Protein AF-A0A3C0APZ0-F1 (afdb_monomer_lite)

Radius of gyration: 26.73 Å; chains: 1; bounding box: 69×60×85 Å

pLDDT: mean 84.02, std 19.41, range [28.14, 98.75]

Sequence (244 aa):
MTLGPMLRDRAVILDGVKPGEQVATAGNFLIDSQMQLSGKPSLIDPTKYVPGNRKPAYRNEPLQFDSLPVEKLSGQPGQTLERLYSVYFTIQEQFAADQKISEQQATTLNKLATELAQDSQLEQTLRQELEQVAANAGHLHHLSLEEGRKKFKLISHAVVKLASQVRGDGAEQPYYQFFCPMVSQGEGDWLQKDDKLLNPYFGSKMLHCGKLVNTLDPLASNSTKADQKSESTKSKTLSRPQGE

Foldseek 3Di:
DDWDDDDPQDTHDPDDDDPPDDDDPPPLVVVQVVCVVVQHQHPVHNPSDDPPPDPPPLPQDDDDDDPDAAAADEDPLQVLQVVLVVLLQVLLVCLLQLHADAQVSLCSNLVSLCVNLPDPVDDPLLSVLSVQSNVLRNCSRVDHSQVSLVSSLSNFLSNVVNLLHYHYPPDQAKWWWKAASPPPSHSRIHIHRDPQQARSNQHPNCGRGIDTDDIRGNPDDDDDDDDDDDDDDDDDDDDDDDDD

Secondary structure (DSSP, 8-state):
-EEEEE-SS-EEEEES--TT-----S-HHHHHHHHHHTT---SS-GGG--TT-S-------------PPPEEE-HHHHHHHHHHHHHHHHHHHHHHTTPPPPHHHHHHHHHHHHHHHT-TTS-HHHHHHHHHHHHHHTTGGGS-HHHHHHHHHHHHHHHHHHHTTEEETT--S-EEEEE-TTSTTS--EEEESSSS---TTTGGGSTT-SEEEEEE-TT-S---S-------------------

Structure (mmCIF, N/CA/C/O backbone):
data_AF-A0A3C0APZ0-F1
#
_entry.id   AF-A0A3C0APZ0-F1
#
loop_
_atom_site.group_PDB
_atom_site.id
_atom_site.type_symbol
_atom_site.label_atom_id
_atom_site.label_alt_id
_atom_site.label_comp_id
_atom_site.label_asym_id
_atom_site.label_entity_id
_atom_site.label_seq_id
_atom_site.pdbx_PDB_ins_code
_atom_site.Cartn_x
_atom_site.Cartn_y
_atom_site.Cartn_z
_atom_site.occupancy
_atom_site.B_iso_or_equiv
_atom_site.auth_seq_id
_atom_site.auth_comp_id
_atom_site.auth_asym_id
_atom_site.auth_atom_id
_atom_site.pdbx_PDB_model_num
ATOM 1 N N . MET A 1 1 ? 17.820 -16.270 37.588 1.00 72.31 1 MET A N 1
ATOM 2 C CA . MET A 1 1 ? 17.414 -16.746 38.923 1.00 72.31 1 MET A CA 1
ATOM 3 C C . MET A 1 1 ? 18.630 -17.294 39.639 1.00 72.31 1 MET A C 1
ATOM 5 O O . MET A 1 1 ? 19.395 -18.032 39.028 1.00 72.31 1 MET A O 1
ATOM 9 N N . THR A 1 2 ? 18.788 -16.929 40.906 1.00 82.31 2 THR A N 1
ATOM 10 C CA . THR A 1 2 ? 19.891 -17.332 41.778 1.00 82.31 2 THR A CA 1
ATOM 11 C C . THR A 1 2 ? 19.326 -18.168 42.913 1.00 82.31 2 THR A C 1
ATOM 13 O O . THR A 1 2 ? 18.434 -17.732 43.643 1.00 82.31 2 THR A O 1
ATOM 16 N N . LEU A 1 3 ? 19.839 -19.386 43.046 1.00 84.56 3 LEU A N 1
ATOM 17 C CA . LEU A 1 3 ? 19.443 -20.325 44.085 1.00 84.56 3 LEU A CA 1
ATOM 18 C C . LEU A 1 3 ? 20.380 -20.215 45.286 1.00 84.56 3 LEU A C 1
ATOM 20 O O . LEU A 1 3 ? 21.591 -20.071 45.138 1.00 84.56 3 LEU A O 1
ATOM 24 N N . GLY A 1 4 ? 19.794 -20.286 46.473 1.00 83.88 4 GLY A N 1
ATOM 25 C CA . GLY A 1 4 ? 20.487 -20.467 47.737 1.00 83.88 4 GLY A CA 1
ATOM 26 C C . GLY A 1 4 ? 20.561 -21.950 48.122 1.00 83.88 4 GLY A C 1
ATOM 27 O O . GLY A 1 4 ? 20.449 -22.824 47.259 1.00 83.88 4 GLY A O 1
ATOM 28 N N . PRO A 1 5 ? 20.743 -22.265 49.415 1.00 87.50 5 PRO A N 1
ATOM 29 C CA . PRO A 1 5 ? 20.817 -23.647 49.871 1.00 87.50 5 PRO A CA 1
ATOM 30 C C . PRO A 1 5 ? 19.536 -24.420 49.528 1.00 87.50 5 PRO A C 1
ATOM 32 O O . PRO A 1 5 ? 18.417 -23.957 49.766 1.00 87.50 5 PRO A O 1
ATOM 35 N N . MET A 1 6 ? 19.714 -25.616 48.969 1.00 82.56 6 MET A N 1
ATOM 36 C CA . MET A 1 6 ? 18.627 -26.562 48.730 1.00 82.56 6 MET A CA 1
ATOM 37 C C . MET A 1 6 ? 18.378 -27.407 49.980 1.00 82.56 6 MET A C 1
ATOM 39 O O . MET A 1 6 ? 19.302 -27.960 50.576 1.00 82.56 6 MET A O 1
ATOM 43 N N . LEU A 1 7 ? 17.110 -27.512 50.363 1.00 86.06 7 LEU A N 1
ATOM 44 C CA . LEU A 1 7 ? 16.595 -28.463 51.344 1.00 86.06 7 LEU A CA 1
ATOM 45 C C . LEU A 1 7 ? 16.075 -29.703 50.596 1.00 86.06 7 LEU A C 1
ATOM 47 O O . LEU A 1 7 ? 16.035 -29.725 49.368 1.00 86.06 7 LEU A O 1
ATOM 51 N N . ARG A 1 8 ? 15.654 -30.747 51.322 1.00 80.56 8 ARG A N 1
ATOM 52 C CA . ARG A 1 8 ? 15.185 -32.005 50.705 1.00 80.56 8 ARG A CA 1
ATOM 53 C C . ARG A 1 8 ? 14.033 -31.816 49.711 1.00 80.56 8 ARG A C 1
ATOM 55 O O . ARG A 1 8 ? 14.016 -32.482 48.686 1.00 80.56 8 ARG A O 1
ATOM 62 N N . ASP A 1 9 ? 13.085 -30.942 50.024 1.00 84.81 9 ASP A N 1
ATOM 63 C CA . ASP A 1 9 ? 11.839 -30.742 49.276 1.00 84.81 9 ASP A CA 1
ATOM 64 C C . ASP A 1 9 ? 11.608 -29.278 48.866 1.00 84.81 9 ASP A C 1
ATOM 66 O O . ASP A 1 9 ? 10.576 -28.938 48.291 1.00 84.81 9 ASP A O 1
ATOM 70 N N . ARG A 1 10 ? 12.553 -28.388 49.182 1.00 84.88 10 ARG A N 1
ATOM 71 C CA . ARG A 1 10 ? 12.416 -26.941 48.991 1.00 84.88 10 ARG A CA 1
ATOM 72 C C . ARG A 1 10 ? 13.728 -26.335 48.525 1.00 84.88 10 ARG A C 1
ATOM 74 O O . ARG A 1 10 ? 14.796 -26.724 48.987 1.00 84.88 10 ARG A O 1
ATOM 81 N N . ALA A 1 11 ? 13.644 -25.330 47.667 1.00 83.62 11 ALA A N 1
ATOM 82 C CA . ALA A 1 11 ? 14.790 -24.543 47.240 1.00 83.62 11 ALA A CA 1
ATOM 83 C C . ALA A 1 11 ? 14.642 -23.107 47.750 1.00 83.62 11 ALA A C 1
ATOM 85 O O . ALA A 1 11 ? 13.585 -22.496 47.588 1.00 83.62 11 ALA A O 1
ATOM 86 N N . VAL A 1 12 ? 15.692 -22.566 48.369 1.00 87.00 12 VAL A N 1
ATOM 87 C CA . VAL A 1 12 ? 15.739 -21.138 48.700 1.00 87.00 12 VAL A CA 1
ATOM 88 C C . VAL A 1 12 ? 16.081 -20.371 47.427 1.00 87.00 12 VAL A C 1
ATOM 90 O O . VAL A 1 12 ? 17.064 -20.690 46.762 1.00 87.00 12 VAL A O 1
ATOM 93 N N . ILE A 1 13 ? 15.282 -19.363 47.082 1.00 85.44 13 ILE A N 1
ATOM 94 C CA . ILE A 1 13 ? 15.519 -18.503 45.919 1.00 85.44 13 ILE A CA 1
ATOM 95 C C . ILE A 1 13 ? 16.017 -17.157 46.432 1.00 85.44 13 ILE A C 1
ATOM 97 O O . ILE A 1 13 ? 15.327 -16.499 47.204 1.00 85.44 13 ILE A O 1
ATOM 101 N N . LEU A 1 14 ? 17.235 -16.783 46.045 1.00 84.00 14 LEU A N 1
ATOM 102 C CA . LEU A 1 14 ? 17.871 -15.535 46.469 1.00 84.00 14 LEU A CA 1
ATOM 103 C C . LEU A 1 14 ? 17.538 -14.380 45.522 1.00 84.00 14 LEU A C 1
ATOM 105 O O . LEU A 1 14 ? 17.457 -13.242 45.966 1.00 84.00 14 LEU A O 1
ATOM 109 N N . ASP A 1 15 ? 17.349 -14.670 44.231 1.00 81.75 15 ASP A N 1
ATOM 110 C CA . ASP A 1 15 ? 17.029 -13.661 43.219 1.00 81.75 15 ASP A CA 1
ATOM 111 C C . ASP A 1 15 ? 16.372 -14.277 41.968 1.00 81.75 15 ASP A C 1
ATOM 113 O O . ASP A 1 15 ? 16.574 -15.452 41.652 1.00 81.75 15 ASP A O 1
ATOM 117 N N . GLY A 1 16 ? 15.626 -13.473 41.211 1.00 78.81 16 GLY A N 1
ATOM 118 C CA . GLY A 1 16 ? 15.102 -13.817 39.885 1.00 78.81 16 GLY A CA 1
ATOM 119 C C . GLY A 1 16 ? 13.696 -14.417 39.822 1.00 78.81 16 GLY A C 1
ATOM 120 O O . GLY A 1 16 ? 13.342 -14.921 38.761 1.00 78.81 16 GLY A O 1
ATOM 121 N N . VAL A 1 17 ? 12.918 -14.342 40.905 1.00 84.56 17 VAL A N 1
ATOM 122 C CA . VAL A 1 17 ? 11.448 -14.502 40.916 1.00 84.56 17 VAL A CA 1
ATOM 123 C C . VAL A 1 17 ? 10.846 -13.486 41.888 1.00 84.56 17 VAL A C 1
ATOM 125 O O . VAL A 1 17 ? 11.490 -13.124 42.877 1.00 84.56 17 VAL A O 1
ATOM 128 N N . LYS A 1 18 ? 9.625 -13.011 41.631 1.00 86.75 18 LYS A N 1
ATOM 129 C CA . LYS A 1 18 ? 8.927 -12.065 42.521 1.00 86.75 18 LYS A CA 1
ATOM 130 C C . LYS A 1 18 ? 7.890 -12.774 43.403 1.00 86.75 18 LYS A C 1
ATOM 132 O O . LYS A 1 18 ? 7.295 -13.762 42.974 1.00 86.75 18 LYS A O 1
ATOM 137 N N . PRO A 1 19 ? 7.603 -12.269 44.619 1.00 83.56 19 PRO A N 1
ATOM 138 C CA . PRO A 1 19 ? 6.484 -12.770 45.414 1.00 83.56 19 PRO A CA 1
ATOM 139 C C . PRO A 1 19 ? 5.166 -12.694 44.626 1.00 83.56 19 PRO A C 1
ATOM 141 O O . PRO A 1 19 ? 4.825 -11.638 44.096 1.00 83.56 19 PRO A O 1
ATOM 144 N N . GLY A 1 20 ? 4.441 -13.813 44.543 1.00 85.06 20 GLY A N 1
ATOM 145 C CA . GLY A 1 20 ? 3.200 -13.945 43.765 1.00 85.06 20 GLY A CA 1
ATOM 146 C C . GLY A 1 20 ? 3.376 -14.517 42.352 1.00 85.06 20 GLY A C 1
ATOM 147 O O . GLY A 1 20 ? 2.384 -14.828 41.698 1.00 85.06 20 GLY A O 1
ATOM 148 N N . GLU A 1 21 ? 4.612 -14.702 41.888 1.00 85.31 21 GLU A N 1
ATOM 149 C CA . GLU A 1 21 ? 4.907 -15.355 40.613 1.00 85.31 21 GLU A CA 1
ATOM 150 C C . GLU A 1 21 ? 4.682 -16.874 40.710 1.00 85.31 21 GLU A C 1
ATOM 152 O O . GLU A 1 21 ? 5.119 -17.525 41.662 1.00 85.31 21 GLU A O 1
ATOM 157 N N . GLN A 1 22 ? 3.965 -17.447 39.739 1.00 85.31 22 GLN A N 1
ATOM 158 C CA . GLN A 1 22 ? 3.685 -18.882 39.702 1.00 85.31 22 GLN A CA 1
ATOM 159 C C . GLN A 1 22 ? 4.827 -19.637 39.023 1.00 85.31 22 GLN A C 1
ATOM 161 O O . GLN A 1 22 ? 5.270 -19.270 37.937 1.00 85.31 22 GLN A O 1
ATOM 166 N N . VAL A 1 23 ? 5.261 -20.735 39.640 1.00 83.88 23 VAL A N 1
ATOM 167 C CA . VAL A 1 23 ? 6.307 -21.611 39.105 1.00 83.88 23 VAL A CA 1
ATOM 168 C C . VAL A 1 23 ? 5.751 -23.007 38.859 1.00 83.88 23 VAL A C 1
ATOM 170 O O . VAL A 1 23 ? 4.979 -23.534 39.661 1.00 83.88 23 VAL A O 1
ATOM 173 N N . ALA A 1 24 ? 6.152 -23.624 37.748 1.00 83.25 24 ALA A N 1
ATOM 174 C CA . ALA A 1 24 ? 5.819 -25.015 37.480 1.00 83.25 24 ALA A CA 1
ATOM 175 C C . ALA A 1 24 ? 6.608 -25.928 38.433 1.00 83.25 24 ALA A C 1
ATOM 177 O O . ALA A 1 24 ? 7.841 -25.916 38.439 1.00 83.25 24 ALA A O 1
ATOM 178 N N . THR A 1 25 ? 5.888 -26.709 39.238 1.00 82.75 25 THR A N 1
ATOM 179 C CA . THR A 1 25 ? 6.453 -27.664 40.207 1.00 82.75 25 THR A CA 1
ATOM 180 C C . THR A 1 25 ? 6.414 -29.112 39.713 1.00 82.75 25 THR A C 1
ATOM 182 O O . THR A 1 25 ? 7.053 -29.980 40.305 1.00 82.75 25 THR A O 1
ATOM 185 N N . ALA A 1 26 ? 5.691 -29.381 38.622 1.00 84.00 26 ALA A N 1
ATOM 186 C CA . ALA A 1 26 ? 5.604 -30.681 37.971 1.00 84.00 26 ALA A CA 1
ATOM 187 C C . ALA A 1 26 ? 5.514 -30.515 36.446 1.00 84.00 26 ALA A C 1
ATOM 189 O O . ALA A 1 26 ? 4.972 -29.533 35.942 1.00 84.00 26 ALA A O 1
ATOM 190 N N . GLY A 1 27 ? 6.028 -31.499 35.701 1.00 85.25 27 GLY A N 1
ATOM 191 C CA . GLY A 1 27 ? 5.966 -31.504 34.234 1.00 85.25 27 GLY A CA 1
ATOM 192 C C . GLY A 1 27 ? 6.996 -30.608 33.535 1.00 85.25 27 GLY A C 1
ATOM 193 O O . GLY A 1 27 ? 6.925 -30.449 32.318 1.00 85.25 27 GLY A O 1
ATOM 194 N N . ASN A 1 28 ? 7.979 -30.067 34.264 1.00 84.81 28 ASN A N 1
ATOM 195 C CA . ASN A 1 28 ? 8.972 -29.123 33.740 1.00 84.81 28 ASN A CA 1
ATOM 196 C C . ASN A 1 28 ? 9.699 -29.654 32.495 1.00 84.81 28 ASN A C 1
ATOM 198 O O . ASN A 1 28 ? 9.935 -28.889 31.573 1.00 84.81 28 ASN A O 1
ATOM 202 N N . PHE A 1 29 ? 9.974 -30.959 32.415 1.00 83.75 29 PHE A N 1
ATOM 203 C CA . PHE A 1 29 ? 10.614 -31.575 31.247 1.00 83.75 29 PHE A CA 1
ATOM 204 C C . PHE A 1 29 ? 9.746 -31.542 29.976 1.00 83.75 29 PHE A C 1
ATOM 206 O O . PHE A 1 29 ? 10.257 -31.298 28.885 1.00 83.75 29 PHE A O 1
ATOM 213 N N . LEU A 1 30 ? 8.432 -31.769 30.096 1.00 87.00 30 LEU A N 1
ATOM 214 C CA . LEU A 1 30 ? 7.510 -31.716 28.953 1.00 87.00 30 LEU A CA 1
ATOM 215 C C . LEU A 1 30 ? 7.326 -30.278 28.469 1.00 87.00 30 LEU A C 1
ATOM 217 O O . LEU A 1 30 ? 7.349 -30.029 27.265 1.00 87.00 30 LEU A O 1
ATOM 221 N N . ILE A 1 31 ? 7.196 -29.343 29.413 1.00 81.69 31 ILE A N 1
ATOM 222 C CA . ILE A 1 31 ? 7.136 -27.907 29.125 1.00 81.69 31 ILE A CA 1
ATOM 223 C C . ILE A 1 31 ? 8.417 -27.485 28.394 1.00 81.69 31 ILE A C 1
ATOM 225 O O . ILE A 1 31 ? 8.347 -26.841 27.349 1.00 81.69 31 ILE A O 1
ATOM 229 N N . ASP A 1 32 ? 9.578 -27.925 28.882 1.00 80.81 32 ASP A N 1
ATOM 230 C CA . ASP A 1 32 ? 10.878 -27.611 28.292 1.00 80.81 32 ASP A CA 1
ATOM 231 C C . ASP A 1 32 ? 11.057 -28.207 26.890 1.00 80.81 32 ASP A C 1
ATOM 233 O O . ASP A 1 32 ? 11.475 -27.518 25.959 1.00 80.81 32 ASP A O 1
ATOM 237 N N . SER A 1 33 ? 10.634 -29.460 26.704 1.00 86.56 33 SER A N 1
ATOM 238 C CA . SER A 1 33 ? 10.664 -30.144 25.407 1.00 86.56 33 SER A CA 1
ATOM 239 C C . SER A 1 33 ? 9.787 -29.428 24.375 1.00 86.56 33 SER A C 1
ATOM 241 O O . SER A 1 33 ? 10.198 -29.232 23.230 1.00 86.56 33 SER A O 1
ATOM 243 N N . GLN A 1 34 ? 8.590 -28.976 24.769 1.00 83.94 34 GLN A N 1
ATOM 244 C CA . GLN A 1 34 ? 7.722 -28.184 23.893 1.00 83.94 34 GLN A CA 1
ATOM 245 C C . GLN A 1 34 ? 8.320 -26.812 23.570 1.00 83.94 34 GLN A C 1
ATOM 247 O O . GLN A 1 34 ? 8.211 -26.356 22.427 1.00 83.94 34 GLN A O 1
ATOM 252 N N . MET A 1 35 ? 8.976 -26.158 24.534 1.00 82.31 35 MET A N 1
ATOM 253 C CA . MET A 1 35 ? 9.692 -24.901 24.293 1.00 82.31 35 MET A CA 1
ATOM 254 C C . MET A 1 35 ? 10.847 -25.093 23.309 1.00 82.31 35 MET A C 1
ATOM 256 O O . MET A 1 35 ? 10.976 -24.302 22.372 1.00 82.31 35 MET A O 1
ATOM 260 N N . GLN A 1 36 ? 11.609 -26.180 23.440 1.00 81.31 36 GLN A N 1
ATOM 261 C CA . GLN A 1 36 ? 12.706 -26.516 22.536 1.00 81.31 36 GLN A CA 1
ATOM 262 C C . GLN A 1 36 ? 12.217 -26.776 21.104 1.00 81.31 36 GLN A C 1
ATOM 264 O O . GLN A 1 36 ? 12.789 -26.225 20.160 1.00 81.31 36 GLN A O 1
ATOM 269 N N . LEU A 1 37 ? 11.137 -27.553 20.940 1.00 78.50 37 LEU A N 1
ATOM 270 C CA . LEU A 1 37 ? 10.496 -27.799 19.639 1.00 78.50 37 LEU A CA 1
ATOM 271 C C . LEU A 1 37 ? 9.934 -26.515 19.016 1.00 78.50 37 LEU A C 1
ATOM 273 O O . LEU A 1 37 ? 9.993 -26.334 17.803 1.00 78.50 37 LEU A O 1
ATOM 277 N N . SER A 1 38 ? 9.437 -25.598 19.847 1.00 76.25 38 SER A N 1
ATOM 278 C CA . SER A 1 38 ? 8.893 -24.305 19.415 1.00 76.25 38 SER A CA 1
ATOM 279 C C . SER A 1 38 ? 9.972 -23.238 19.176 1.00 76.25 38 SER A C 1
ATOM 281 O O . SER A 1 38 ? 9.639 -22.084 18.903 1.00 76.25 38 SER A O 1
ATOM 283 N N . GLY A 1 39 ? 11.260 -23.579 19.321 1.00 72.00 39 GLY A N 1
ATOM 284 C CA . GLY A 1 39 ? 12.381 -22.647 19.159 1.00 72.00 39 GLY A CA 1
ATOM 285 C C . GLY A 1 39 ? 12.428 -21.521 20.200 1.00 72.00 39 GLY A C 1
ATOM 286 O O . GLY A 1 39 ? 13.095 -20.509 19.979 1.00 72.00 39 GLY A O 1
ATOM 287 N N . LYS A 1 40 ? 11.711 -21.680 21.316 1.00 74.75 40 LYS A N 1
ATOM 288 C CA . LYS A 1 40 ? 11.688 -20.758 22.456 1.00 74.75 40 LYS A CA 1
ATOM 289 C C . LYS A 1 40 ? 12.851 -21.075 23.414 1.00 74.75 40 LYS A C 1
ATOM 291 O O . LYS A 1 40 ? 13.401 -22.177 23.352 1.00 74.75 40 LYS A O 1
ATOM 296 N N . PRO A 1 41 ? 13.270 -20.124 24.271 1.00 74.44 41 PRO A N 1
ATOM 297 C CA . PRO A 1 41 ? 14.286 -20.403 25.283 1.00 74.44 41 PRO A CA 1
ATOM 298 C C . PRO A 1 41 ? 13.822 -21.539 26.205 1.00 74.44 41 PRO A C 1
ATOM 300 O O . PRO A 1 41 ? 12.661 -21.585 26.609 1.00 74.44 41 PRO A O 1
ATOM 303 N N . SER A 1 42 ? 14.741 -22.459 26.489 1.00 78.94 42 SER A N 1
ATOM 304 C CA . SER A 1 42 ? 14.525 -23.681 27.278 1.00 78.94 42 SER A CA 1
ATOM 305 C C . SER A 1 42 ? 15.581 -23.765 28.384 1.00 78.94 42 SER A C 1
ATOM 307 O O . SER A 1 42 ? 16.581 -23.053 28.341 1.00 78.94 42 SER A O 1
ATOM 309 N N . LEU A 1 43 ? 15.386 -24.630 29.373 1.00 73.56 43 LEU A N 1
ATOM 310 C CA . LEU A 1 43 ? 16.351 -24.933 30.429 1.00 73.56 43 LEU A CA 1
ATOM 311 C C . LEU A 1 43 ? 17.636 -25.555 29.859 1.00 73.56 43 LEU A C 1
ATOM 313 O O . LEU A 1 43 ? 18.713 -25.317 30.400 1.00 73.56 43 LEU A O 1
ATOM 317 N N . ILE A 1 44 ? 17.532 -26.314 28.760 1.00 72.81 44 ILE A N 1
ATOM 318 C CA . ILE A 1 44 ? 18.672 -26.918 28.047 1.00 72.81 44 ILE A CA 1
ATOM 319 C C . ILE A 1 44 ? 19.438 -25.878 27.219 1.00 72.81 44 ILE A C 1
ATOM 321 O O . ILE A 1 44 ? 20.666 -25.910 27.155 1.00 72.81 44 ILE A O 1
ATOM 325 N N . ASP A 1 45 ? 18.718 -24.955 26.581 1.00 68.06 45 ASP A N 1
ATOM 326 C CA . ASP A 1 45 ? 19.292 -23.900 25.743 1.00 68.06 45 ASP A CA 1
ATOM 327 C C . ASP A 1 45 ? 18.656 -22.539 26.087 1.00 68.06 45 ASP A C 1
ATOM 329 O O . ASP A 1 45 ? 17.716 -22.086 25.413 1.00 68.06 45 ASP A O 1
ATOM 333 N N . PRO A 1 46 ? 19.130 -21.893 27.170 1.00 64.94 46 PRO A N 1
ATOM 334 C CA . PRO A 1 46 ? 18.594 -20.616 27.630 1.00 64.94 46 PRO A CA 1
ATOM 335 C C . PRO A 1 46 ? 19.073 -19.436 26.773 1.00 64.94 46 PRO A C 1
ATOM 337 O O . PRO A 1 46 ? 18.504 -18.350 26.852 1.00 64.94 46 PRO A O 1
ATOM 340 N N . THR A 1 47 ? 20.098 -19.629 25.933 1.00 63.22 47 THR A N 1
ATOM 341 C CA . THR A 1 47 ? 20.719 -18.574 25.114 1.00 63.22 47 THR A CA 1
ATOM 342 C C . THR A 1 47 ? 20.119 -18.461 23.712 1.00 63.22 47 THR A C 1
ATOM 344 O O . THR A 1 47 ? 20.384 -17.485 23.006 1.00 63.22 47 THR A O 1
ATOM 347 N N . LYS A 1 48 ? 19.235 -19.387 23.313 1.00 60.56 48 LYS A N 1
ATOM 348 C CA . LYS A 1 48 ? 18.452 -19.297 22.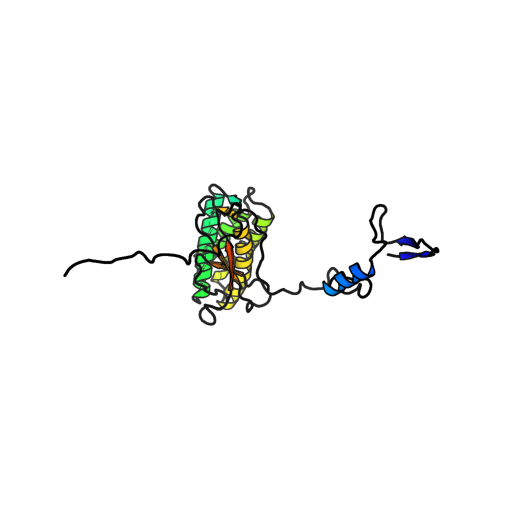064 1.00 60.56 48 LYS A CA 1
ATOM 349 C C . LYS A 1 48 ? 17.641 -18.009 21.916 1.00 60.56 48 LYS A C 1
ATOM 351 O O . LYS A 1 48 ? 17.338 -17.613 20.786 1.00 60.56 48 LYS A O 1
ATOM 356 N N . TYR A 1 49 ? 17.329 -17.347 23.027 1.00 53.41 49 TYR A N 1
ATOM 357 C CA . TYR A 1 49 ? 16.708 -16.031 23.059 1.00 53.41 49 TYR A CA 1
ATOM 358 C C . TYR A 1 49 ? 17.688 -14.989 23.605 1.00 53.41 49 TYR A C 1
ATOM 360 O O . TYR A 1 49 ? 17.912 -14.895 24.807 1.00 53.41 49 TYR A O 1
ATOM 368 N N . VAL A 1 50 ? 18.249 -14.179 22.706 1.00 52.34 50 VAL A N 1
ATOM 369 C CA . VAL A 1 50 ? 18.934 -12.930 23.060 1.00 52.34 50 VAL A CA 1
ATOM 370 C C . VAL A 1 50 ? 17.950 -11.794 22.774 1.00 52.34 50 VAL A C 1
ATOM 372 O O . VAL A 1 50 ? 17.774 -11.448 21.598 1.00 52.34 50 VAL A O 1
ATOM 375 N N . PRO A 1 51 ? 17.271 -11.224 23.787 1.00 42.09 51 PRO A N 1
ATOM 376 C CA . PRO A 1 51 ? 16.459 -10.039 23.568 1.00 42.09 51 PRO A CA 1
ATOM 377 C C . PRO A 1 51 ? 17.391 -8.909 23.115 1.00 42.09 51 PRO A C 1
ATOM 379 O O . PRO A 1 51 ? 18.316 -8.532 23.827 1.00 42.09 51 PRO A O 1
ATOM 382 N N . GLY A 1 52 ? 17.177 -8.417 21.894 1.00 47.34 52 GLY A N 1
ATOM 383 C CA . GLY A 1 52 ? 17.845 -7.222 21.374 1.00 47.34 52 GLY A CA 1
ATOM 384 C C . GLY A 1 52 ? 18.959 -7.419 20.341 1.00 47.34 52 GLY A C 1
ATOM 385 O O . GLY A 1 52 ? 19.413 -6.413 19.813 1.00 47.34 52 GLY A O 1
ATOM 386 N N . ASN A 1 53 ? 19.381 -8.647 19.990 1.00 41.75 53 ASN A N 1
ATOM 387 C CA . ASN A 1 53 ? 20.507 -8.831 19.045 1.00 41.75 53 ASN A CA 1
ATOM 388 C C . ASN A 1 53 ? 20.278 -9.786 17.862 1.00 41.75 53 ASN A C 1
ATOM 390 O O . ASN A 1 53 ? 21.212 -10.120 17.135 1.00 41.75 53 ASN A O 1
ATOM 394 N N . ARG A 1 54 ? 19.030 -10.175 17.592 1.00 42.91 54 ARG A N 1
ATOM 395 C CA . ARG A 1 54 ? 18.647 -10.625 16.250 1.00 42.91 54 ARG A CA 1
ATOM 396 C C . ARG A 1 54 ? 17.897 -9.476 15.594 1.00 42.91 54 ARG A C 1
ATOM 398 O O . ARG A 1 54 ? 16.805 -9.140 16.043 1.00 42.91 54 ARG A O 1
ATOM 405 N N . LYS A 1 55 ? 18.448 -8.906 14.508 1.00 44.75 55 LYS A N 1
ATOM 406 C CA . LYS A 1 55 ? 17.584 -8.307 13.475 1.00 44.75 55 LYS A CA 1
ATOM 407 C C . LYS A 1 55 ? 16.466 -9.331 13.253 1.00 44.75 55 LYS A C 1
ATOM 409 O O . LYS A 1 55 ? 16.825 -10.508 13.117 1.00 44.75 55 LYS A O 1
ATOM 414 N N . PRO A 1 56 ? 15.173 -8.961 13.313 1.00 47.03 56 PRO A N 1
ATOM 415 C CA . PRO A 1 56 ? 14.113 -9.931 13.088 1.00 47.03 56 PRO A CA 1
ATOM 416 C C . PRO A 1 56 ? 14.478 -10.668 11.805 1.00 47.03 56 PRO A C 1
ATOM 418 O O . PRO A 1 56 ? 14.776 -10.030 10.793 1.00 47.03 56 PRO A O 1
ATOM 421 N N . ALA A 1 57 ? 14.612 -11.995 11.876 1.00 49.88 57 ALA A N 1
ATOM 422 C CA . ALA A 1 57 ? 14.753 -12.773 10.662 1.00 49.88 57 ALA A CA 1
ATOM 423 C C . ALA A 1 57 ? 13.515 -12.406 9.851 1.00 49.88 57 ALA A C 1
ATOM 425 O O . ALA A 1 57 ? 12.410 -12.695 10.309 1.00 49.88 57 ALA A O 1
ATOM 426 N N . TYR A 1 58 ? 13.692 -11.662 8.755 1.00 54.19 58 TYR A N 1
ATOM 427 C CA . TYR A 1 58 ? 12.592 -11.272 7.888 1.00 54.19 58 TYR A CA 1
ATOM 428 C C . TYR A 1 58 ? 11.966 -12.576 7.408 1.00 54.19 58 TYR A C 1
ATOM 430 O O . TYR A 1 58 ? 12.497 -13.236 6.514 1.00 54.19 58 TYR A O 1
ATOM 438 N N . ARG A 1 59 ? 10.894 -13.008 8.075 1.00 66.06 59 ARG A N 1
ATOM 439 C CA . ARG A 1 59 ? 10.097 -14.127 7.605 1.00 66.06 59 ARG A CA 1
ATOM 440 C C . ARG A 1 59 ? 9.433 -13.608 6.350 1.00 66.06 59 ARG A C 1
ATOM 442 O O . ARG A 1 59 ? 8.666 -12.653 6.409 1.00 66.06 59 ARG A O 1
ATOM 449 N N . ASN A 1 60 ? 9.816 -14.172 5.209 1.00 84.56 60 ASN A N 1
ATOM 450 C CA . ASN A 1 60 ? 9.218 -13.826 3.930 1.00 84.56 60 ASN A CA 1
ATOM 451 C C . ASN A 1 60 ? 7.874 -14.547 3.799 1.00 84.56 60 ASN A C 1
ATOM 453 O O . ASN A 1 60 ? 7.688 -15.435 2.968 1.00 84.56 60 ASN A O 1
ATOM 457 N N . GLU A 1 61 ? 6.981 -14.213 4.719 1.00 89.31 61 GLU A N 1
ATOM 458 C CA . GLU A 1 61 ? 5.646 -14.760 4.857 1.00 89.31 61 GLU A CA 1
ATOM 459 C C . GLU A 1 61 ? 4.641 -13.632 4.608 1.00 89.31 61 GLU A C 1
ATOM 461 O O . GLU A 1 61 ? 4.936 -12.478 4.931 1.00 89.31 61 GLU A O 1
ATOM 466 N N . PRO A 1 62 ? 3.477 -13.951 4.022 1.00 91.94 62 PRO A N 1
ATOM 467 C CA . PRO A 1 62 ? 2.439 -12.961 3.785 1.00 91.94 62 PRO A CA 1
ATOM 468 C C . PRO A 1 62 ? 1.890 -12.410 5.098 1.00 91.94 62 PRO A C 1
ATOM 470 O O . PRO A 1 62 ? 1.766 -13.154 6.079 1.00 91.94 62 PRO A O 1
ATOM 473 N N . LEU A 1 63 ? 1.473 -11.145 5.085 1.00 91.69 63 LEU A N 1
ATOM 474 C CA . LEU A 1 63 ? 0.705 -10.566 6.184 1.00 91.69 63 LEU A CA 1
ATOM 475 C C . LEU A 1 63 ? -0.560 -11.393 6.445 1.00 91.69 63 LEU A C 1
ATOM 477 O O . LEU A 1 63 ? -1.328 -11.696 5.531 1.00 91.69 63 LEU A O 1
ATOM 481 N N . GLN A 1 64 ? -0.756 -11.756 7.710 1.00 89.06 64 GLN A N 1
ATOM 482 C CA . GLN A 1 64 ? -1.949 -12.432 8.206 1.00 89.06 64 GLN A CA 1
ATOM 483 C C . GLN A 1 64 ? -2.701 -11.460 9.106 1.00 89.06 64 GLN A C 1
ATOM 485 O O . GLN A 1 64 ? -2.090 -10.791 9.940 1.00 89.06 64 GLN A O 1
ATOM 490 N N . PHE A 1 65 ? -4.016 -11.408 8.941 1.00 85.94 65 PHE A N 1
ATOM 491 C CA . PHE A 1 65 ? -4.901 -10.604 9.769 1.00 85.94 65 PHE A CA 1
ATOM 492 C C . PHE A 1 65 ? -5.914 -11.526 10.425 1.00 85.94 65 PHE A C 1
ATOM 494 O O . PHE A 1 65 ? -6.454 -12.425 9.772 1.00 85.94 65 PHE A O 1
ATOM 501 N N . ASP A 1 66 ? -6.167 -11.299 11.709 1.00 77.44 66 ASP A N 1
ATOM 502 C CA . ASP A 1 66 ? -7.291 -11.932 12.379 1.00 77.44 66 ASP A CA 1
ATOM 503 C C . ASP A 1 66 ? -8.592 -11.441 11.732 1.00 77.44 66 ASP A C 1
ATOM 505 O O . ASP A 1 66 ? -8.663 -10.319 11.229 1.00 77.44 66 ASP A O 1
ATOM 509 N N . SER A 1 67 ? -9.623 -12.286 11.711 1.00 66.94 67 SER A N 1
ATOM 510 C CA . SER A 1 67 ? -10.927 -11.979 11.108 1.00 66.94 67 SER A CA 1
ATOM 511 C C . SER A 1 67 ? -11.728 -10.986 11.960 1.00 66.94 67 SER A C 1
ATOM 513 O O . SER A 1 67 ? -12.785 -11.322 12.493 1.00 66.94 67 SER A O 1
ATOM 515 N N . LEU A 1 68 ? -11.196 -9.779 12.137 1.00 71.12 68 LEU A N 1
ATOM 516 C CA . LEU A 1 68 ? -11.885 -8.663 12.766 1.00 71.12 68 LEU A CA 1
ATOM 517 C C . LEU A 1 68 ? -12.721 -7.911 11.719 1.00 71.12 68 LEU A C 1
ATOM 519 O O . LEU A 1 68 ? -12.318 -7.843 10.556 1.00 71.12 68 LEU A O 1
ATOM 523 N N . PRO A 1 69 ? -13.885 -7.358 12.104 1.00 78.19 69 PRO A N 1
ATOM 524 C CA . PRO A 1 69 ? -14.674 -6.526 11.207 1.00 78.19 69 PRO A CA 1
ATOM 525 C C . PRO A 1 69 ? -13.881 -5.291 10.780 1.00 78.19 69 PRO A C 1
ATOM 527 O O . PRO A 1 69 ? -13.271 -4.624 11.614 1.00 78.19 69 PRO A O 1
ATOM 530 N N . VAL A 1 70 ? -13.937 -4.975 9.489 1.00 87.44 70 VAL A N 1
ATOM 531 C CA . VAL A 1 70 ? -13.365 -3.744 8.937 1.00 87.44 70 VAL A CA 1
ATOM 532 C C . VAL A 1 70 ? -14.209 -2.553 9.400 1.00 87.44 70 VAL A C 1
ATOM 534 O O . VAL A 1 70 ? -15.419 -2.511 9.167 1.00 87.44 70 VAL A O 1
ATOM 537 N N . GLU A 1 71 ? -13.577 -1.578 10.048 1.00 90.75 71 GLU A N 1
ATOM 538 C CA . GLU A 1 71 ? -14.215 -0.342 10.491 1.00 90.75 71 GLU A CA 1
ATOM 539 C C . GLU A 1 71 ? -14.642 0.518 9.294 1.00 90.75 71 GLU A C 1
ATOM 541 O O . GLU A 1 71 ? -13.947 0.615 8.277 1.00 90.75 71 GLU A O 1
ATOM 546 N N . LYS A 1 72 ? -15.799 1.170 9.426 1.00 92.25 72 LYS A N 1
ATOM 547 C CA . LYS A 1 72 ? -16.322 2.107 8.433 1.00 92.25 72 LYS A CA 1
ATOM 548 C C . LYS A 1 72 ? -16.052 3.540 8.863 1.00 92.25 72 LYS A C 1
ATOM 550 O O . LYS A 1 72 ? -16.642 4.027 9.823 1.00 92.25 72 LYS A O 1
ATOM 555 N N . LEU A 1 73 ? -15.224 4.231 8.090 1.00 92.88 73 LEU A N 1
ATOM 556 C CA . LEU A 1 73 ? -14.972 5.653 8.252 1.00 92.88 73 LEU A CA 1
ATOM 557 C C . LEU A 1 73 ? -15.977 6.447 7.415 1.00 92.88 73 LEU A C 1
ATOM 559 O O . LEU A 1 73 ? -15.980 6.361 6.187 1.00 92.88 73 LEU A O 1
ATOM 563 N N . SER A 1 74 ? -16.847 7.202 8.081 1.00 92.38 74 SER A N 1
ATOM 564 C CA . SER A 1 74 ? -17.901 7.976 7.419 1.00 92.38 74 SER A CA 1
ATOM 565 C C . SER A 1 74 ? -17.468 9.390 7.034 1.00 92.38 74 SER A C 1
ATOM 567 O O . SER A 1 74 ? -16.594 9.980 7.669 1.00 92.38 74 SER A O 1
ATOM 569 N N . GLY A 1 75 ? -18.150 9.982 6.053 1.00 93.12 75 GLY A N 1
ATOM 570 C CA . GLY A 1 75 ? -17.994 11.401 5.718 1.00 93.12 75 GLY A CA 1
ATOM 571 C C . GLY A 1 75 ? -16.708 11.722 4.949 1.00 93.12 75 GLY A C 1
ATOM 572 O O . GLY A 1 75 ? -16.213 10.908 4.169 1.00 93.12 75 GLY A O 1
ATOM 573 N N . GLN A 1 76 ? -16.178 12.937 5.131 1.00 93.31 76 GLN A N 1
ATOM 574 C CA . GLN A 1 76 ? -15.024 13.420 4.361 1.00 93.31 76 GLN A CA 1
ATOM 575 C C . GLN A 1 76 ? -13.768 12.539 4.524 1.00 93.31 76 GLN A C 1
ATOM 577 O O . GLN A 1 76 ? -13.170 12.209 3.499 1.00 93.31 76 GLN A O 1
ATOM 582 N N . PRO A 1 77 ? -13.384 12.088 5.738 1.00 94.94 77 PRO A N 1
ATOM 583 C CA . PRO A 1 77 ? -12.217 11.219 5.906 1.00 94.94 77 PRO A CA 1
ATOM 584 C C . PRO A 1 77 ? -12.378 9.875 5.184 1.00 94.94 77 PRO A C 1
ATOM 586 O O . PRO A 1 77 ? -11.443 9.405 4.538 1.00 94.94 77 PRO A O 1
ATOM 589 N N . GLY A 1 78 ? -13.586 9.298 5.196 1.00 95.44 78 GLY A N 1
ATOM 590 C CA . GLY A 1 78 ? -13.911 8.078 4.451 1.00 95.44 78 GLY A CA 1
ATOM 591 C C . GLY A 1 78 ? -13.742 8.233 2.940 1.00 95.44 78 GLY A C 1
ATOM 592 O O . GLY A 1 78 ? -13.128 7.391 2.283 1.00 95.44 78 GLY A O 1
ATOM 593 N N . GLN A 1 79 ? -14.217 9.349 2.383 1.00 95.81 79 GLN A N 1
ATOM 594 C CA . GLN A 1 79 ? -14.055 9.667 0.959 1.00 95.81 79 GLN A CA 1
ATOM 595 C C . GLN A 1 79 ? -12.584 9.900 0.586 1.00 95.81 79 GLN A C 1
ATOM 597 O O . GLN A 1 79 ? -12.119 9.420 -0.452 1.00 95.81 79 GLN A O 1
ATOM 602 N N . THR A 1 80 ? -11.833 10.610 1.434 1.00 97.25 80 THR A N 1
ATOM 603 C CA . THR A 1 80 ? -10.389 10.825 1.262 1.00 97.25 80 THR A CA 1
ATOM 604 C C . THR A 1 80 ? -9.630 9.491 1.302 1.00 97.25 80 THR A C 1
ATOM 606 O O . THR A 1 80 ? -8.740 9.273 0.474 1.00 97.25 80 THR A O 1
ATOM 609 N N . LEU A 1 81 ? -10.017 8.566 2.187 1.00 97.50 81 LEU A N 1
ATOM 610 C CA . LEU A 1 81 ? -9.431 7.229 2.304 1.00 97.50 81 LEU A CA 1
ATOM 611 C C . LEU A 1 81 ? -9.680 6.364 1.058 1.00 97.50 81 LEU A C 1
ATOM 613 O O . LEU A 1 81 ? -8.738 5.798 0.503 1.00 97.50 81 LEU A O 1
ATOM 617 N N . GLU A 1 82 ? -10.911 6.304 0.546 1.00 97.00 82 GLU A N 1
ATOM 618 C CA . GLU A 1 82 ? -11.184 5.550 -0.689 1.00 97.00 82 GLU A CA 1
ATOM 619 C C . GLU A 1 82 ? -10.483 6.170 -1.906 1.00 97.00 82 GLU A C 1
ATOM 621 O O . GLU A 1 82 ? -9.972 5.458 -2.779 1.00 97.00 82 GLU A O 1
ATOM 626 N N . ARG A 1 83 ? -10.349 7.502 -1.942 1.00 97.94 83 ARG A N 1
ATOM 627 C CA . ARG A 1 83 ? -9.536 8.170 -2.962 1.00 97.94 83 ARG A CA 1
ATOM 628 C C . ARG A 1 83 ? -8.063 7.775 -2.853 1.00 97.94 83 ARG A C 1
ATOM 630 O O . ARG A 1 83 ? -7.449 7.518 -3.891 1.00 97.94 83 ARG A O 1
ATOM 637 N N . LEU A 1 84 ? -7.506 7.682 -1.645 1.00 98.50 84 LEU A N 1
ATOM 638 C CA . LEU A 1 84 ? -6.139 7.204 -1.414 1.00 98.50 84 LEU A CA 1
ATOM 639 C C . LEU A 1 84 ? -5.953 5.798 -1.998 1.00 98.50 84 LEU A C 1
ATOM 641 O O . LEU A 1 84 ? -5.009 5.586 -2.764 1.00 98.50 84 LEU A O 1
ATOM 645 N N . TYR A 1 85 ? -6.880 4.872 -1.731 1.00 98.44 85 TYR A N 1
ATOM 646 C CA . TYR A 1 85 ? -6.832 3.527 -2.312 1.00 98.44 85 TYR A CA 1
ATOM 647 C C . TYR A 1 85 ? -6.910 3.550 -3.842 1.00 98.44 85 TYR A C 1
ATOM 649 O O . TYR A 1 85 ? -6.135 2.864 -4.507 1.00 98.44 85 TYR A O 1
ATOM 657 N N . SER A 1 86 ? -7.769 4.387 -4.431 1.00 98.00 86 SER A N 1
ATOM 658 C CA . SER A 1 86 ? -7.867 4.507 -5.894 1.00 98.00 86 SER A CA 1
ATOM 659 C C . SER A 1 86 ? -6.539 4.925 -6.549 1.00 98.00 86 SER A C 1
ATOM 661 O O . SER A 1 86 ? -6.140 4.364 -7.577 1.00 98.00 86 SER A O 1
ATOM 663 N N . VAL A 1 87 ? -5.815 5.862 -5.922 1.00 98.56 87 VAL A N 1
ATOM 664 C CA . VAL A 1 87 ? -4.503 6.329 -6.389 1.00 98.56 87 VAL A CA 1
ATOM 665 C C . VAL A 1 87 ? -3.454 5.236 -6.195 1.00 98.56 87 VAL A C 1
ATOM 667 O O . VAL A 1 87 ? -2.668 4.987 -7.109 1.00 98.56 87 VAL A O 1
ATOM 670 N N . TYR A 1 88 ? -3.479 4.539 -5.055 1.00 98.75 88 TYR A N 1
ATOM 671 C CA . TYR A 1 88 ? -2.621 3.381 -4.802 1.00 98.75 88 TYR A CA 1
ATOM 672 C C . TYR A 1 88 ? -2.769 2.306 -5.889 1.00 98.75 88 TYR A C 1
ATOM 674 O O . TYR A 1 88 ? -1.759 1.868 -6.436 1.00 98.75 88 TYR A O 1
ATOM 682 N N . PHE A 1 89 ? -3.995 1.926 -6.264 1.00 98.62 89 PHE A N 1
ATOM 683 C CA . PHE A 1 89 ? -4.207 0.918 -7.310 1.00 98.62 89 PHE A CA 1
ATOM 684 C C . PHE A 1 89 ? -3.711 1.382 -8.675 1.00 98.62 89 PHE A C 1
ATOM 686 O O . PHE A 1 89 ? -3.108 0.606 -9.403 1.00 98.62 89 PHE A O 1
ATOM 693 N N . THR A 1 90 ? -3.881 2.663 -8.999 1.00 98.44 90 THR A N 1
ATOM 694 C CA . THR A 1 90 ? -3.340 3.206 -10.253 1.00 98.44 90 THR A CA 1
ATOM 695 C C . THR A 1 90 ? -1.810 3.081 -10.290 1.00 98.44 90 THR A C 1
ATOM 697 O O . THR A 1 90 ? -1.233 2.712 -11.310 1.00 98.44 90 THR A O 1
ATOM 700 N N . ILE A 1 91 ? -1.139 3.355 -9.166 1.00 98.44 91 ILE A N 1
ATOM 701 C CA . ILE A 1 91 ? 0.315 3.189 -9.023 1.00 98.44 91 ILE A CA 1
ATOM 702 C C . ILE A 1 91 ? 0.712 1.706 -9.106 1.00 98.44 91 ILE A C 1
ATOM 704 O O . ILE A 1 91 ? 1.698 1.371 -9.764 1.00 98.44 91 ILE A O 1
ATOM 708 N N . GLN A 1 92 ? -0.053 0.815 -8.471 1.00 98.50 92 GLN A N 1
ATOM 709 C CA . GLN A 1 92 ? 0.149 -0.634 -8.532 1.00 98.50 92 GLN A CA 1
ATOM 710 C C . GLN A 1 92 ? 0.079 -1.151 -9.977 1.00 98.50 92 GLN A C 1
ATOM 712 O O . GLN A 1 92 ? 1.001 -1.836 -10.422 1.00 98.50 92 GLN A O 1
ATOM 717 N N . GLU A 1 93 ? -0.963 -0.779 -10.722 1.00 98.25 93 GLU A N 1
ATOM 718 C CA . GLU A 1 93 ? -1.164 -1.154 -12.126 1.00 98.25 93 GLU A CA 1
ATOM 719 C C . GLU A 1 93 ? -0.025 -0.627 -13.018 1.00 98.25 93 GLU A C 1
ATOM 721 O O . GLU A 1 93 ? 0.516 -1.368 -13.842 1.00 98.25 93 GLU A O 1
ATOM 726 N N . GLN A 1 94 ? 0.418 0.620 -12.815 1.00 98.12 94 GLN A N 1
ATOM 727 C CA . GLN A 1 94 ? 1.558 1.189 -13.545 1.00 98.12 94 GLN A CA 1
ATOM 728 C C . GLN A 1 94 ? 2.856 0.432 -13.282 1.00 98.12 94 GLN A C 1
ATOM 730 O O . GLN A 1 94 ? 3.585 0.110 -14.222 1.00 98.12 94 GLN A O 1
ATOM 735 N N . PHE A 1 95 ? 3.142 0.101 -12.022 1.00 98.38 95 PHE A N 1
ATOM 736 C CA . PHE A 1 95 ? 4.314 -0.702 -11.706 1.00 98.38 95 PHE A CA 1
ATOM 737 C C . PHE A 1 95 ? 4.218 -2.111 -12.295 1.00 98.38 95 PHE A C 1
ATOM 739 O O . PHE A 1 95 ? 5.230 -2.622 -12.773 1.00 98.38 95 PHE A O 1
ATOM 746 N N . ALA A 1 96 ? 3.037 -2.728 -12.335 1.00 98.19 96 ALA A N 1
ATOM 747 C CA . ALA A 1 96 ? 2.846 -4.008 -13.016 1.00 98.19 96 ALA A CA 1
ATOM 748 C C . ALA A 1 96 ? 3.066 -3.897 -14.540 1.00 98.19 96 ALA A C 1
ATOM 750 O O . ALA A 1 96 ? 3.588 -4.819 -15.161 1.00 98.19 96 ALA A O 1
ATOM 751 N N . ALA A 1 97 ? 2.766 -2.741 -15.133 1.00 98.25 97 ALA A N 1
ATOM 752 C CA . ALA A 1 97 ? 2.993 -2.442 -16.547 1.00 98.25 97 ALA A CA 1
ATOM 753 C C . ALA A 1 97 ? 4.405 -1.897 -16.877 1.00 98.25 97 ALA A C 1
ATOM 755 O O . ALA A 1 97 ? 4.619 -1.406 -17.984 1.00 98.25 97 ALA A O 1
ATOM 756 N N . ASP A 1 98 ? 5.364 -1.951 -15.940 1.00 98.25 98 ASP A N 1
ATOM 757 C CA . ASP A 1 98 ? 6.720 -1.380 -16.082 1.00 98.25 98 ASP A CA 1
ATOM 758 C C . ASP A 1 98 ? 6.748 0.136 -16.386 1.00 98.25 98 ASP A C 1
ATOM 760 O O . ASP A 1 98 ? 7.692 0.661 -16.982 1.00 98.25 98 ASP A O 1
ATOM 764 N N . GLN A 1 99 ? 5.725 0.869 -15.948 1.00 97.50 99 GLN A N 1
ATOM 765 C CA . GLN A 1 99 ? 5.612 2.312 -16.142 1.00 97.50 99 GLN A CA 1
ATOM 766 C C . GLN A 1 99 ? 6.149 3.091 -14.938 1.00 97.50 99 GLN A C 1
ATOM 768 O O . GLN A 1 99 ? 6.064 2.657 -13.787 1.00 97.50 99 GLN A O 1
ATOM 773 N N . LYS A 1 100 ? 6.704 4.278 -15.208 1.00 93.88 100 LYS A N 1
ATOM 774 C CA . LYS A 1 100 ? 7.087 5.228 -14.158 1.00 93.88 100 LYS A CA 1
ATOM 775 C C . LYS A 1 100 ? 5.859 5.938 -13.598 1.00 93.88 100 LYS A C 1
ATOM 777 O O . LYS A 1 100 ? 4.908 6.216 -14.323 1.00 93.88 100 LYS A O 1
ATOM 782 N N . ILE A 1 101 ? 5.948 6.300 -12.324 1.00 96.81 101 ILE A N 1
ATOM 783 C CA . ILE A 1 101 ? 4.907 7.057 -11.632 1.00 96.81 101 ILE A CA 1
ATOM 784 C C . ILE A 1 101 ? 5.042 8.541 -11.967 1.00 96.81 101 ILE A C 1
ATOM 786 O O . ILE A 1 101 ? 6.142 9.093 -11.928 1.00 96.81 101 ILE A O 1
ATOM 790 N N . SER A 1 102 ? 3.924 9.191 -12.290 1.00 96.75 102 SER A N 1
ATOM 791 C CA . SER A 1 102 ? 3.901 10.635 -12.535 1.00 96.75 102 SER A CA 1
ATOM 792 C C . SER A 1 102 ? 4.027 11.442 -11.239 1.00 96.75 102 SER A C 1
ATOM 794 O O . SER A 1 102 ? 3.644 10.990 -10.156 1.00 96.75 102 SER A O 1
ATOM 796 N N . GLU A 1 103 ? 4.504 12.682 -11.355 1.00 96.88 103 GLU A N 1
ATOM 797 C CA . GLU A 1 103 ? 4.548 13.633 -10.237 1.00 96.88 103 GLU A CA 1
ATOM 798 C C . GLU A 1 103 ? 3.163 13.832 -9.611 1.00 96.88 103 GLU A C 1
ATOM 800 O O . GLU A 1 103 ? 3.024 13.798 -8.389 1.00 96.88 103 GLU A O 1
ATOM 805 N N . GLN A 1 104 ? 2.118 13.951 -10.435 1.00 96.88 104 GLN A N 1
ATOM 806 C CA . GLN A 1 104 ? 0.747 14.118 -9.959 1.00 96.88 104 GLN A CA 1
ATOM 807 C C . GLN A 1 104 ? 0.293 12.945 -9.082 1.00 96.88 104 GLN A C 1
ATOM 809 O O . GLN A 1 104 ? -0.302 13.165 -8.029 1.00 96.88 104 GLN A O 1
ATOM 814 N N . GLN A 1 105 ? 0.567 11.701 -9.480 1.00 96.94 105 GLN A N 1
ATOM 815 C CA . GLN A 1 105 ? 0.183 10.526 -8.688 1.00 96.94 105 GLN A CA 1
ATOM 816 C C . GLN A 1 105 ? 0.959 10.462 -7.370 1.00 96.94 105 GLN A C 1
ATOM 818 O O . GLN A 1 105 ? 0.355 10.267 -6.316 1.00 96.94 105 GLN A O 1
ATOM 823 N N . ALA A 1 106 ? 2.277 10.677 -7.426 1.00 97.50 106 ALA A N 1
ATOM 824 C CA . ALA A 1 106 ? 3.152 10.670 -6.256 1.00 97.50 106 ALA A CA 1
ATOM 825 C C . ALA A 1 106 ? 2.738 11.731 -5.220 1.00 97.50 106 ALA A C 1
ATOM 827 O O . ALA A 1 106 ? 2.571 11.427 -4.037 1.00 97.50 106 ALA A O 1
ATOM 828 N N . THR A 1 107 ? 2.515 12.966 -5.675 1.00 97.69 107 THR A N 1
ATOM 829 C CA . THR A 1 107 ? 2.115 14.095 -4.822 1.00 97.69 107 THR A CA 1
ATOM 830 C C . THR A 1 107 ? 0.685 13.953 -4.306 1.00 97.69 107 THR A C 1
ATOM 832 O O . THR A 1 107 ? 0.434 14.242 -3.138 1.00 97.69 107 THR A O 1
ATOM 835 N N . THR A 1 108 ? -0.249 13.449 -5.122 1.00 98.44 108 THR A N 1
ATOM 836 C CA . THR A 1 108 ? -1.631 13.197 -4.680 1.00 98.44 108 THR A CA 1
ATOM 837 C C . THR A 1 108 ? -1.670 12.129 -3.592 1.00 98.44 108 THR A C 1
ATOM 839 O O . THR A 1 108 ? -2.311 12.345 -2.567 1.00 98.44 108 THR A O 1
ATOM 842 N N . LEU A 1 109 ? -0.966 11.004 -3.777 1.00 98.56 109 LEU A N 1
ATOM 843 C CA . LEU A 1 109 ? -0.909 9.944 -2.767 1.00 98.56 109 LEU A CA 1
ATOM 844 C C . LEU A 1 109 ? -0.305 10.458 -1.456 1.00 98.56 109 LEU A C 1
ATOM 846 O O . LEU A 1 109 ? -0.874 10.235 -0.391 1.00 98.56 109 LEU A O 1
ATOM 850 N N . ASN A 1 110 ? 0.817 11.181 -1.541 1.00 98.56 110 ASN A N 1
ATOM 851 C CA . ASN A 1 110 ? 1.459 11.789 -0.379 1.00 98.56 110 ASN A CA 1
ATOM 852 C C . ASN A 1 110 ? 0.510 12.745 0.359 1.00 98.56 110 ASN A C 1
ATOM 854 O O . ASN A 1 110 ? 0.326 12.590 1.562 1.00 98.56 110 ASN A O 1
ATOM 858 N N . LYS A 1 111 ? -0.144 13.670 -0.355 1.00 98.50 111 LYS A N 1
ATOM 859 C CA . LYS A 1 111 ? -1.054 14.653 0.244 1.00 98.50 111 LYS A CA 1
ATOM 860 C C . LYS A 1 111 ? -2.231 13.993 0.963 1.00 98.50 111 LYS A C 1
ATOM 862 O O . LYS A 1 111 ? -2.505 14.354 2.102 1.00 98.50 111 LYS A O 1
ATOM 867 N N . LEU A 1 112 ? -2.907 13.038 0.316 1.00 98.50 112 LEU A N 1
ATOM 868 C CA . LEU A 1 112 ? -4.049 12.334 0.915 1.00 98.50 112 LEU A CA 1
ATOM 869 C C . LEU A 1 112 ? -3.626 11.574 2.178 1.00 98.50 112 LEU A C 1
ATOM 871 O O . LEU A 1 112 ? -4.318 11.624 3.190 1.00 98.50 112 LEU A O 1
ATOM 875 N N . ALA A 1 113 ? -2.469 10.907 2.132 1.00 98.56 113 ALA A N 1
ATOM 876 C CA . ALA A 1 113 ? -1.936 10.190 3.282 1.00 98.56 113 ALA A CA 1
ATOM 877 C C . ALA A 1 113 ? -1.561 11.139 4.432 1.00 98.56 113 ALA A C 1
ATOM 879 O O . ALA A 1 113 ? -1.882 10.853 5.579 1.00 98.56 113 ALA A O 1
ATOM 880 N N . THR A 1 114 ? -0.936 12.286 4.140 1.00 98.38 114 THR A N 1
ATOM 881 C CA . THR A 1 114 ? -0.606 13.305 5.151 1.00 98.38 114 THR A CA 1
ATOM 882 C C . THR A 1 114 ? -1.850 13.927 5.782 1.00 98.38 114 THR A C 1
ATOM 884 O O . THR A 1 114 ? -1.862 14.137 6.990 1.00 98.38 114 THR A O 1
ATOM 887 N N . GLU A 1 115 ? -2.888 14.206 4.991 1.00 97.69 115 GLU A N 1
ATOM 888 C CA . GLU A 1 115 ? -4.166 14.734 5.484 1.00 97.69 115 GLU A CA 1
ATOM 889 C C . GLU A 1 115 ? -4.824 13.753 6.462 1.00 97.69 115 GLU A C 1
ATOM 891 O O . GLU A 1 115 ? -5.115 14.119 7.598 1.00 97.69 115 GLU A O 1
ATOM 896 N N . LEU A 1 116 ? -4.969 12.486 6.062 1.00 97.56 116 LEU A N 1
ATOM 897 C CA . LEU A 1 116 ? -5.556 11.449 6.914 1.00 97.56 116 LEU A CA 1
ATOM 898 C C . LEU A 1 116 ? -4.699 11.160 8.152 1.00 97.56 116 LEU A C 1
ATOM 900 O O . LEU A 1 116 ? -5.235 10.945 9.232 1.00 97.56 116 LEU A O 1
ATOM 904 N N . ALA A 1 117 ? -3.368 11.194 8.035 1.00 97.31 117 ALA A N 1
ATOM 905 C CA . ALA A 1 117 ? -2.471 10.995 9.174 1.00 97.31 117 ALA A CA 1
ATOM 906 C C . ALA A 1 117 ? -2.629 12.071 10.262 1.00 97.31 117 ALA A C 1
ATOM 908 O O . ALA A 1 117 ? -2.210 11.850 11.392 1.00 97.31 117 ALA A O 1
ATOM 909 N N . GLN A 1 118 ? -3.223 13.225 9.952 1.00 96.00 118 GLN A N 1
ATOM 910 C CA . GLN A 1 118 ? -3.513 14.278 10.929 1.00 96.00 118 GLN A CA 1
ATOM 911 C C . GLN A 1 118 ? -4.936 14.192 11.493 1.00 96.00 118 GLN A C 1
ATOM 913 O O . GLN A 1 118 ? -5.278 14.952 12.401 1.00 96.00 118 GLN A O 1
ATOM 918 N N . ASP A 1 119 ? -5.762 13.270 10.995 1.00 92.75 119 ASP A N 1
ATOM 919 C CA . ASP A 1 119 ? -7.134 13.120 11.453 1.00 92.75 119 ASP A CA 1
ATOM 920 C C . ASP A 1 119 ? -7.182 12.480 12.851 1.00 92.75 119 ASP A C 1
ATOM 922 O O . ASP A 1 119 ? -6.699 11.368 13.103 1.00 92.75 119 ASP A O 1
ATOM 926 N N . SER A 1 120 ? -7.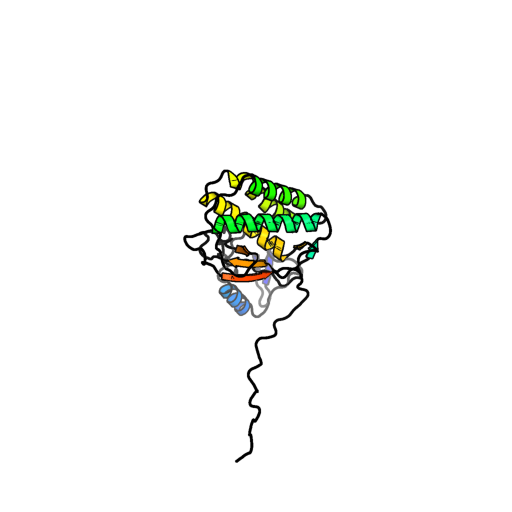781 13.209 13.793 1.00 90.62 120 SER A N 1
ATOM 927 C CA . SER A 1 120 ? -7.969 12.756 15.172 1.00 90.62 120 SER A CA 1
ATOM 928 C C . SER A 1 120 ? -8.977 11.612 15.315 1.00 90.62 120 SER A C 1
ATOM 930 O O . SER A 1 120 ? -8.957 10.939 16.342 1.00 90.62 120 SER A O 1
ATOM 932 N N . GLN A 1 121 ? -9.841 11.389 14.316 1.00 88.38 121 GLN A N 1
ATOM 933 C CA . GLN A 1 121 ? -10.819 10.297 14.313 1.00 88.38 121 GLN A CA 1
ATOM 934 C C . GLN A 1 121 ? -10.165 8.928 14.114 1.00 88.38 121 GLN A C 1
ATOM 936 O O . GLN A 1 121 ? -10.728 7.923 14.532 1.00 88.38 121 GLN A O 1
ATOM 941 N N . LEU A 1 122 ? -8.981 8.880 13.499 1.00 91.38 122 LEU A N 1
ATOM 942 C CA . LEU A 1 122 ? -8.257 7.635 13.270 1.00 91.38 122 LEU A CA 1
ATOM 943 C C . LEU A 1 122 ? -7.468 7.205 14.507 1.00 91.38 122 LEU A C 1
ATOM 945 O O . LEU A 1 122 ? -6.941 8.026 15.260 1.00 91.38 122 LEU A O 1
ATOM 949 N N . GLU A 1 123 ? -7.312 5.899 14.699 1.00 93.12 123 GLU A N 1
ATOM 950 C CA . GLU A 1 123 ? -6.415 5.380 15.728 1.00 93.12 123 GLU A CA 1
ATOM 951 C C . GLU A 1 123 ? -4.943 5.709 15.426 1.00 93.12 123 GLU A C 1
ATOM 953 O O . GLU A 1 123 ? -4.529 5.888 14.276 1.00 93.12 123 GLU A O 1
ATOM 958 N N . GLN A 1 124 ? -4.110 5.756 16.471 1.00 93.75 124 GLN A N 1
ATOM 959 C CA . GLN A 1 124 ? -2.685 6.079 16.330 1.00 93.75 124 GLN A CA 1
ATOM 960 C C . GLN A 1 124 ? -1.940 5.094 15.418 1.00 93.75 124 GLN A C 1
ATOM 962 O O . GLN A 1 124 ? -1.033 5.496 14.694 1.00 93.75 124 GLN A O 1
ATOM 967 N N . THR A 1 125 ? -2.315 3.818 15.453 1.00 93.31 125 THR A N 1
ATOM 968 C CA . THR A 1 125 ? -1.754 2.758 14.604 1.00 93.31 125 THR A CA 1
ATOM 969 C C . THR A 1 125 ? -2.056 3.011 13.127 1.00 93.31 125 THR A C 1
ATOM 971 O O . THR A 1 125 ? -1.150 2.947 12.301 1.00 93.31 125 THR A O 1
ATOM 974 N N . LEU A 1 126 ? -3.292 3.388 12.788 1.00 95.06 126 LEU A N 1
ATOM 975 C CA . LEU A 1 126 ? -3.691 3.730 11.419 1.00 95.06 126 LEU A CA 1
ATOM 976 C C . LEU A 1 126 ? -2.973 4.989 10.925 1.00 95.06 126 LEU A C 1
ATOM 978 O O . LEU A 1 126 ? -2.471 5.012 9.799 1.00 95.06 126 LEU A O 1
ATOM 982 N N . ARG A 1 127 ? -2.845 6.010 11.784 1.00 96.94 127 ARG A N 1
ATOM 983 C CA . ARG A 1 127 ? -2.049 7.207 11.470 1.00 96.94 127 ARG A CA 1
ATOM 984 C C . ARG A 1 127 ? -0.595 6.865 11.145 1.00 96.94 127 ARG A C 1
ATOM 986 O O . ARG A 1 127 ? -0.065 7.389 10.172 1.00 96.94 127 ARG A O 1
ATOM 993 N N . GLN A 1 128 ? 0.032 5.950 11.886 1.00 97.19 128 GLN A N 1
ATOM 994 C CA . GLN A 1 128 ? 1.408 5.517 11.609 1.00 97.19 128 GLN A CA 1
ATOM 995 C C . GLN A 1 128 ? 1.547 4.837 10.241 1.00 97.19 128 GLN A C 1
ATOM 997 O O . GLN A 1 128 ? 2.517 5.090 9.529 1.00 97.19 128 GLN A O 1
ATOM 1002 N N . GLU A 1 129 ? 0.587 4.002 9.839 1.00 97.62 129 GLU A N 1
ATOM 1003 C CA . GLU A 1 129 ? 0.615 3.392 8.503 1.00 97.62 129 GLU A CA 1
ATOM 1004 C C . GLU A 1 129 ? 0.428 4.457 7.402 1.00 97.62 129 GLU A C 1
ATOM 1006 O O . GLU A 1 129 ? 1.121 4.431 6.384 1.00 97.62 129 GLU A O 1
ATOM 1011 N N . LEU A 1 130 ? -0.423 5.465 7.622 1.00 98.44 130 LEU A N 1
ATOM 1012 C CA . LEU A 1 130 ? -0.573 6.605 6.706 1.00 98.44 130 LEU A CA 1
ATOM 1013 C C . LEU A 1 130 ? 0.703 7.457 6.615 1.00 98.44 130 LEU A C 1
ATOM 1015 O O . LEU A 1 130 ? 1.089 7.874 5.521 1.00 98.44 130 LEU A O 1
ATOM 1019 N N . GLU A 1 131 ? 1.411 7.663 7.725 1.00 98.19 131 GLU A N 1
ATOM 1020 C CA . GLU A 1 131 ? 2.726 8.314 7.737 1.00 98.19 131 GLU A CA 1
ATOM 1021 C C . GLU A 1 131 ? 3.751 7.526 6.907 1.00 98.19 131 GLU A C 1
ATOM 1023 O O . GLU A 1 131 ? 4.515 8.128 6.147 1.00 98.19 131 GLU A O 1
ATOM 1028 N N . GLN A 1 132 ? 3.742 6.187 6.978 1.00 97.88 132 GLN A N 1
ATOM 1029 C CA . GLN A 1 132 ? 4.595 5.346 6.128 1.00 97.88 132 GLN A CA 1
ATOM 1030 C C . GLN A 1 132 ? 4.261 5.508 4.642 1.00 97.88 132 GLN A C 1
ATOM 1032 O O . GLN A 1 132 ? 5.175 5.610 3.816 1.00 97.88 132 GLN A O 1
ATOM 1037 N N . VAL A 1 133 ? 2.974 5.573 4.286 1.00 98.50 133 VAL A N 1
ATOM 1038 C CA . VAL A 1 133 ? 2.548 5.850 2.906 1.00 98.50 133 VAL A CA 1
ATOM 1039 C C . VAL A 1 133 ? 3.065 7.219 2.462 1.00 98.50 133 VAL A C 1
ATOM 1041 O O . VAL A 1 133 ? 3.731 7.319 1.429 1.00 98.50 133 VAL A O 1
ATOM 1044 N N . ALA A 1 134 ? 2.828 8.263 3.258 1.00 98.25 134 ALA A N 1
ATOM 1045 C CA . ALA A 1 134 ? 3.241 9.624 2.939 1.00 98.25 134 ALA A CA 1
ATOM 1046 C C . ALA A 1 134 ? 4.763 9.731 2.742 1.00 98.25 134 ALA A C 1
ATOM 1048 O O . ALA A 1 134 ? 5.213 10.244 1.712 1.00 98.25 134 ALA A O 1
ATOM 1049 N N . ALA A 1 135 ? 5.551 9.189 3.676 1.00 97.69 135 ALA A N 1
ATOM 1050 C CA . ALA A 1 135 ? 7.012 9.253 3.664 1.00 97.69 135 ALA A CA 1
ATOM 1051 C C . ALA A 1 135 ? 7.647 8.575 2.439 1.00 97.69 135 ALA A C 1
ATOM 1053 O O . ALA A 1 135 ? 8.745 8.945 2.018 1.00 97.69 135 ALA A O 1
ATOM 1054 N N . ASN A 1 136 ? 6.970 7.587 1.849 1.00 97.56 136 ASN A N 1
ATOM 1055 C CA . ASN A 1 136 ? 7.494 6.834 0.712 1.00 97.56 136 ASN A CA 1
ATOM 1056 C C . ASN A 1 136 ? 6.892 7.253 -0.638 1.00 97.56 136 ASN A C 1
ATOM 1058 O O . ASN A 1 136 ? 7.484 6.938 -1.670 1.00 97.56 136 ASN A O 1
ATOM 1062 N N . ALA A 1 137 ? 5.768 7.977 -0.654 1.00 97.00 137 ALA A N 1
ATOM 1063 C CA . ALA A 1 137 ? 5.064 8.356 -1.880 1.00 97.00 137 ALA A CA 1
ATOM 1064 C C . ALA A 1 137 ? 5.635 9.603 -2.578 1.00 97.00 137 ALA A C 1
ATOM 1066 O O . ALA A 1 137 ? 5.767 9.609 -3.802 1.00 97.00 137 ALA A O 1
ATOM 1067 N N . GLY A 1 138 ? 5.992 10.651 -1.823 1.00 90.69 138 GLY A N 1
ATOM 1068 C CA . GLY A 1 138 ? 6.210 12.000 -2.378 1.00 90.69 138 GLY A CA 1
ATOM 1069 C C . GLY A 1 138 ? 7.283 12.088 -3.471 1.00 90.69 138 GLY A C 1
ATOM 1070 O O . GLY A 1 138 ? 7.133 12.834 -4.437 1.00 90.69 138 GLY A O 1
ATOM 1071 N N . HIS A 1 139 ? 8.330 11.267 -3.377 1.00 92.50 139 HIS A N 1
ATOM 1072 C CA . HIS A 1 139 ? 9.461 11.286 -4.310 1.00 92.50 139 HIS A CA 1
ATOM 1073 C C . HIS A 1 139 ? 9.446 10.162 -5.352 1.00 92.50 139 HIS A C 1
ATOM 1075 O O . HIS A 1 139 ? 10.405 10.046 -6.112 1.00 92.50 139 HIS A O 1
ATOM 1081 N N . LEU A 1 140 ? 8.384 9.348 -5.434 1.00 94.62 140 LEU A N 1
ATOM 1082 C CA . LEU A 1 140 ? 8.325 8.211 -6.368 1.00 94.62 140 LEU A CA 1
ATOM 1083 C C . LEU A 1 140 ? 8.619 8.602 -7.823 1.00 94.62 140 LEU A C 1
ATOM 1085 O O . LEU A 1 140 ? 9.258 7.843 -8.545 1.00 94.62 140 LEU A O 1
ATOM 1089 N N . HIS A 1 141 ? 8.186 9.790 -8.237 1.00 95.00 141 HIS A N 1
ATOM 1090 C CA . HIS A 1 141 ? 8.321 10.282 -9.607 1.00 95.00 141 HIS A CA 1
ATOM 1091 C C . HIS A 1 141 ? 9.767 10.613 -10.024 1.00 95.00 141 HIS A C 1
ATOM 1093 O O . HIS A 1 141 ? 10.072 10.630 -11.216 1.00 95.00 141 HIS A O 1
ATOM 1099 N N . HIS A 1 142 ? 10.674 10.845 -9.068 1.00 94.62 142 HIS A N 1
ATOM 1100 C CA . HIS A 1 142 ? 12.094 11.090 -9.346 1.00 94.62 142 HIS A CA 1
ATOM 1101 C C . HIS A 1 142 ? 12.925 9.806 -9.457 1.00 94.62 142 HIS A C 1
ATOM 1103 O O . HIS A 1 142 ? 14.068 9.850 -9.909 1.00 94.62 142 HIS A O 1
ATOM 1109 N N . LEU A 1 143 ? 12.380 8.668 -9.028 1.00 96.12 143 LEU A N 1
ATOM 1110 C CA . LEU A 1 143 ? 13.127 7.423 -8.905 1.00 96.12 143 LEU A CA 1
ATOM 1111 C C . LEU A 1 143 ? 13.198 6.656 -10.230 1.00 96.12 143 LEU A C 1
ATOM 1113 O O . LEU A 1 143 ? 12.368 6.803 -11.136 1.00 96.12 143 LEU A O 1
ATOM 1117 N N . SER A 1 144 ? 14.196 5.779 -10.339 1.00 97.06 144 SER A N 1
ATOM 1118 C CA . SER A 1 144 ? 14.158 4.720 -11.347 1.00 97.06 144 SER A CA 1
ATOM 1119 C C . SER A 1 144 ? 13.000 3.751 -11.075 1.00 97.06 144 SER A C 1
ATOM 1121 O O . SER A 1 144 ? 12.447 3.704 -9.976 1.00 97.06 144 SER A O 1
ATOM 1123 N N . LEU A 1 145 ? 12.636 2.933 -12.067 1.00 95.94 145 LEU A N 1
ATOM 1124 C CA . LEU A 1 145 ? 11.571 1.936 -11.903 1.00 95.94 145 LEU A CA 1
ATOM 1125 C C . LEU A 1 145 ? 11.880 0.950 -10.761 1.00 95.94 145 LEU A C 1
ATOM 1127 O O . LEU A 1 145 ? 11.001 0.612 -9.971 1.00 95.94 145 LEU A O 1
ATOM 1131 N N . GLU A 1 146 ? 13.135 0.509 -10.648 1.00 94.94 146 GLU A N 1
ATOM 1132 C CA . GLU A 1 146 ? 13.561 -0.429 -9.606 1.00 94.94 146 GLU A CA 1
ATOM 1133 C C . GLU A 1 146 ? 13.506 0.204 -8.207 1.00 94.94 146 GLU A C 1
ATOM 1135 O O . GLU A 1 146 ? 12.991 -0.397 -7.264 1.00 94.94 146 GLU A O 1
ATOM 1140 N N . GLU A 1 147 ? 13.999 1.433 -8.059 1.00 95.88 147 GLU A N 1
ATOM 1141 C CA . GLU A 1 147 ? 13.946 2.163 -6.787 1.00 95.88 147 GLU A CA 1
ATOM 1142 C C . GLU A 1 147 ? 12.508 2.527 -6.401 1.00 95.88 147 GLU A C 1
ATOM 1144 O O . GLU A 1 147 ? 12.132 2.402 -5.233 1.00 95.88 147 GLU A O 1
ATOM 1149 N N . GLY A 1 148 ? 11.684 2.901 -7.384 1.00 96.94 148 GLY A N 1
ATOM 1150 C CA . GLY A 1 148 ? 10.256 3.146 -7.210 1.00 96.94 148 GLY A CA 1
ATOM 1151 C C . GLY A 1 148 ? 9.536 1.918 -6.659 1.00 96.94 148 GLY A C 1
ATOM 1152 O O . GLY A 1 148 ? 8.802 2.033 -5.682 1.00 96.94 148 GLY A O 1
ATOM 1153 N N . ARG A 1 149 ? 9.826 0.722 -7.186 1.00 96.88 149 ARG A N 1
ATOM 1154 C CA . ARG A 1 149 ? 9.284 -0.550 -6.671 1.00 96.88 149 ARG A CA 1
ATOM 1155 C C . ARG A 1 149 ? 9.723 -0.857 -5.241 1.00 96.88 149 ARG A C 1
ATOM 1157 O O . ARG A 1 149 ? 8.918 -1.346 -4.451 1.00 96.88 149 ARG A O 1
ATOM 1164 N N . LYS A 1 150 ? 10.969 -0.534 -4.872 1.00 95.31 150 LYS A N 1
ATOM 1165 C CA . LYS A 1 150 ? 11.459 -0.686 -3.487 1.00 95.31 150 LYS A CA 1
ATOM 1166 C C . LYS A 1 150 ? 10.690 0.214 -2.518 1.00 95.31 150 LYS A C 1
ATOM 1168 O O . LYS A 1 150 ? 10.341 -0.231 -1.430 1.00 95.31 150 LYS A O 1
ATOM 1173 N N . LYS A 1 151 ? 10.387 1.453 -2.916 1.00 96.38 151 LYS A N 1
ATOM 1174 C CA . LYS A 1 151 ? 9.540 2.368 -2.133 1.00 96.38 151 LYS A CA 1
ATOM 1175 C C . LYS A 1 151 ? 8.077 1.933 -2.110 1.00 96.38 151 LYS A C 1
ATOM 1177 O O . LYS A 1 151 ? 7.460 1.946 -1.049 1.00 96.38 151 LYS A O 1
ATOM 1182 N N . PHE A 1 152 ? 7.552 1.475 -3.244 1.00 97.75 152 PHE A N 1
ATOM 1183 C CA . PHE A 1 152 ? 6.198 0.942 -3.350 1.00 97.75 152 PHE A CA 1
ATOM 1184 C C . PHE A 1 152 ? 5.975 -0.260 -2.437 1.00 97.75 152 PHE A C 1
ATOM 1186 O O . PHE A 1 152 ? 4.906 -0.375 -1.858 1.00 97.75 152 PHE A O 1
ATOM 1193 N N . LYS A 1 153 ? 6.987 -1.108 -2.231 1.00 96.31 153 LYS A N 1
ATOM 1194 C CA . LYS A 1 153 ? 6.935 -2.203 -1.255 1.00 96.31 153 LYS A CA 1
ATOM 1195 C C . LYS A 1 153 ? 6.496 -1.733 0.137 1.00 96.31 153 LYS A C 1
ATOM 1197 O O . LYS A 1 153 ? 5.570 -2.299 0.704 1.00 96.31 153 LYS A O 1
ATOM 1202 N N . LEU A 1 154 ? 7.095 -0.650 0.635 1.00 96.31 154 LEU A N 1
ATOM 1203 C CA . LEU A 1 154 ? 6.773 -0.075 1.946 1.00 96.31 154 LEU A CA 1
ATOM 1204 C C . LEU A 1 154 ? 5.370 0.546 1.974 1.00 96.31 154 LEU A C 1
ATOM 1206 O O . LEU A 1 154 ? 4.629 0.358 2.933 1.00 96.31 154 LEU A O 1
ATOM 1210 N N . ILE A 1 155 ? 4.986 1.238 0.896 1.00 98.31 155 ILE A N 1
ATOM 1211 C CA . ILE A 1 155 ? 3.634 1.797 0.731 1.00 98.31 155 ILE A CA 1
ATOM 1212 C C . ILE A 1 155 ? 2.592 0.680 0.747 1.00 98.31 155 ILE A C 1
ATOM 1214 O O . ILE A 1 155 ? 1.595 0.764 1.450 1.00 98.31 155 ILE A O 1
ATOM 1218 N N . SER A 1 156 ? 2.833 -0.367 -0.034 1.00 98.38 156 SER A N 1
ATOM 1219 C CA . SER A 1 156 ? 1.942 -1.504 -0.202 1.00 98.38 156 SER A CA 1
ATOM 1220 C C . SER A 1 156 ? 1.734 -2.245 1.108 1.00 98.38 156 SER A C 1
ATOM 1222 O O . SER A 1 156 ? 0.598 -2.502 1.486 1.00 98.38 156 SER A O 1
ATOM 1224 N N . HIS A 1 157 ? 2.810 -2.485 1.856 1.00 96.44 157 HIS A N 1
ATOM 1225 C CA . HIS A 1 157 ? 2.740 -3.092 3.182 1.00 96.44 157 HIS A CA 1
ATOM 1226 C C . HIS A 1 157 ? 1.851 -2.296 4.147 1.00 96.44 157 HIS A C 1
ATOM 1228 O O . HIS A 1 157 ? 0.994 -2.871 4.815 1.00 96.44 157 HIS A O 1
ATOM 1234 N N . ALA A 1 158 ? 2.009 -0.969 4.180 1.00 97.75 158 ALA A N 1
ATOM 1235 C CA . ALA A 1 158 ? 1.181 -0.088 5.002 1.00 97.75 158 ALA A CA 1
ATOM 1236 C C . ALA A 1 158 ? -0.286 -0.060 4.533 1.00 97.75 158 ALA A C 1
ATOM 1238 O O . ALA A 1 158 ? -1.206 -0.162 5.341 1.00 97.75 158 ALA A O 1
ATOM 1239 N N . VAL A 1 159 ? -0.521 0.005 3.218 1.00 98.44 159 VAL A N 1
ATOM 1240 C CA . VAL A 1 159 ? -1.868 -0.002 2.623 1.00 98.44 159 VAL A CA 1
ATOM 1241 C C . VAL A 1 159 ? -2.605 -1.316 2.886 1.00 98.44 159 VAL A C 1
ATOM 1243 O O . VAL A 1 159 ? -3.793 -1.282 3.199 1.00 98.44 159 VAL A O 1
ATOM 1246 N N . VAL A 1 160 ? -1.922 -2.462 2.812 1.00 97.56 160 VAL A N 1
ATOM 1247 C CA . VAL A 1 160 ? -2.504 -3.780 3.118 1.00 97.56 160 VAL A CA 1
ATOM 1248 C C . VAL A 1 160 ? -2.988 -3.829 4.572 1.00 97.56 160 VAL A C 1
ATOM 1250 O O . VAL A 1 160 ? -4.101 -4.282 4.824 1.00 97.56 160 VAL A O 1
ATOM 1253 N N . LYS A 1 161 ? -2.205 -3.300 5.523 1.00 95.56 161 LYS A N 1
ATOM 1254 C CA . LYS A 1 161 ? -2.617 -3.191 6.934 1.00 95.56 161 LYS A CA 1
ATOM 1255 C C . LYS A 1 161 ? -3.729 -2.173 7.176 1.00 95.56 161 LYS A C 1
ATOM 1257 O O . LYS A 1 161 ? -4.545 -2.376 8.067 1.00 95.56 161 LYS A O 1
ATOM 1262 N N . LEU A 1 162 ? -3.742 -1.066 6.434 1.00 95.94 162 LEU A N 1
ATOM 1263 C CA . LEU A 1 162 ? -4.810 -0.068 6.516 1.00 95.94 162 LEU A CA 1
ATOM 1264 C C . LEU A 1 162 ? -6.135 -0.679 6.059 1.00 95.94 162 LEU A C 1
ATOM 1266 O O . LEU A 1 162 ? -7.113 -0.650 6.795 1.00 95.94 162 LEU A O 1
ATOM 1270 N N . ALA A 1 163 ? -6.153 -1.273 4.866 1.00 95.81 163 ALA A N 1
ATOM 1271 C CA . ALA A 1 163 ? -7.371 -1.807 4.265 1.00 95.81 163 ALA A CA 1
ATOM 1272 C C . ALA A 1 163 ? -7.923 -3.050 4.978 1.00 95.81 163 ALA A C 1
ATOM 1274 O O . ALA A 1 163 ? -9.095 -3.372 4.795 1.00 95.81 163 ALA A O 1
ATOM 1275 N N . SER A 1 164 ? -7.103 -3.753 5.767 1.00 93.94 164 SER A N 1
ATOM 1276 C CA . SER A 1 164 ? -7.579 -4.848 6.617 1.00 93.94 164 SER A CA 1
ATOM 1277 C C . SER A 1 164 ? -8.291 -4.367 7.883 1.00 93.94 164 SER A C 1
ATOM 1279 O O . SER A 1 164 ? -8.939 -5.174 8.540 1.00 93.94 164 SER A O 1
ATOM 1281 N N . GLN A 1 165 ? -8.189 -3.078 8.220 1.00 93.56 165 GLN A N 1
ATOM 1282 C CA . GLN A 1 165 ? -8.749 -2.507 9.445 1.00 93.56 165 GLN A CA 1
ATOM 1283 C C . GLN A 1 165 ? -9.826 -1.461 9.178 1.00 93.56 165 GLN A C 1
ATOM 1285 O O . GLN A 1 165 ? -10.809 -1.432 9.905 1.00 93.56 165 GLN A O 1
ATOM 1290 N N . VAL A 1 166 ? -9.672 -0.618 8.153 1.00 94.25 166 VAL A N 1
ATOM 1291 C CA . VAL A 1 166 ? -10.582 0.505 7.899 1.00 94.25 166 VAL A CA 1
ATOM 1292 C C . VAL A 1 166 ? -10.863 0.687 6.410 1.00 94.25 166 VAL A C 1
ATOM 1294 O O . VAL A 1 166 ? -9.982 0.542 5.561 1.00 94.25 166 VAL A O 1
ATOM 1297 N N . ARG A 1 167 ? -12.109 1.027 6.083 1.00 95.50 167 ARG A N 1
ATOM 1298 C CA . ARG A 1 167 ? -12.576 1.393 4.739 1.00 95.50 167 ARG A CA 1
ATOM 1299 C C . ARG A 1 167 ? -13.565 2.550 4.832 1.00 95.50 167 ARG A C 1
ATOM 1301 O O . ARG A 1 167 ? -14.166 2.780 5.878 1.00 95.50 167 ARG A O 1
ATOM 1308 N N . GLY A 1 168 ? -13.764 3.273 3.736 1.00 94.56 168 GLY A N 1
ATOM 1309 C CA . GLY A 1 168 ? -14.831 4.267 3.654 1.00 94.56 168 GLY A CA 1
ATOM 1310 C C . GLY A 1 168 ? -16.223 3.633 3.761 1.00 94.56 168 GLY A C 1
ATOM 1311 O O . GLY A 1 168 ? -16.436 2.466 3.410 1.00 94.56 168 GLY A O 1
ATOM 1312 N N . ASP A 1 169 ? -17.193 4.416 4.222 1.00 90.69 169 ASP A N 1
ATOM 1313 C CA . ASP A 1 169 ? -18.613 4.044 4.262 1.00 90.69 169 ASP A CA 1
ATOM 1314 C C . ASP A 1 169 ? -19.171 3.631 2.886 1.00 90.69 169 ASP A C 1
ATOM 1316 O O . ASP A 1 169 ? -19.906 2.651 2.800 1.00 90.69 169 ASP A O 1
ATOM 1320 N N . GLY A 1 170 ? -18.739 4.290 1.808 1.00 87.00 170 GLY A N 1
ATOM 1321 C CA . GLY A 1 170 ? -19.087 3.952 0.421 1.00 87.00 170 GLY A CA 1
ATOM 1322 C C . GLY A 1 170 ? -18.356 2.741 -0.179 1.00 87.00 170 GLY A C 1
ATOM 1323 O O . GLY A 1 170 ? -18.482 2.486 -1.375 1.00 87.00 170 GLY A O 1
ATOM 1324 N N . ALA A 1 171 ? -17.550 2.009 0.596 1.00 91.88 171 ALA A N 1
ATOM 1325 C CA . ALA A 1 171 ? -16.839 0.837 0.094 1.00 91.88 171 ALA A CA 1
ATOM 1326 C C . ALA A 1 171 ? -17.771 -0.376 -0.064 1.00 91.88 171 ALA A C 1
ATOM 1328 O O . ALA A 1 171 ? -18.222 -0.948 0.932 1.00 91.88 171 ALA A O 1
ATOM 1329 N N . GLU A 1 172 ? -17.980 -0.793 -1.314 1.00 88.31 172 GLU A N 1
ATOM 1330 C CA . GLU A 1 172 ? -18.817 -1.947 -1.680 1.00 88.31 172 GLU A CA 1
ATOM 1331 C C . GLU A 1 172 ? -18.007 -3.152 -2.170 1.00 88.31 172 GLU A C 1
ATOM 1333 O O . GLU A 1 172 ? -18.415 -4.293 -1.982 1.00 88.31 172 GLU A O 1
ATOM 1338 N N . GLN A 1 173 ? -16.861 -2.907 -2.813 1.00 93.00 173 GLN A N 1
ATOM 1339 C CA . GLN A 1 173 ? -16.088 -3.951 -3.487 1.00 93.00 173 GLN A CA 1
ATOM 1340 C C . GLN A 1 173 ? -14.922 -4.456 -2.622 1.00 93.00 173 GLN A C 1
ATOM 1342 O O . GLN A 1 173 ? -14.252 -3.646 -1.954 1.00 93.00 173 GLN A O 1
ATOM 1347 N N . PRO A 1 174 ? -14.644 -5.773 -2.649 1.00 94.88 174 PRO A N 1
ATOM 1348 C CA . PRO A 1 174 ? -13.516 -6.355 -1.940 1.00 94.88 174 PRO A CA 1
ATOM 1349 C C . PRO A 1 174 ? -12.181 -5.940 -2.557 1.00 94.88 174 PRO A C 1
ATOM 1351 O O . PRO A 1 174 ? -12.091 -5.609 -3.739 1.00 94.88 174 PRO A O 1
ATOM 1354 N N . TYR A 1 175 ? -11.125 -6.004 -1.748 1.00 96.88 175 TYR A N 1
ATOM 1355 C CA . TYR A 1 175 ? -9.744 -5.942 -2.225 1.00 96.88 175 TYR A CA 1
ATOM 1356 C C . TYR A 1 175 ? -9.078 -7.309 -2.114 1.00 96.88 175 TYR A C 1
ATOM 1358 O O . TYR A 1 175 ? -9.269 -8.033 -1.141 1.00 96.88 175 TYR A O 1
ATOM 1366 N N . TYR A 1 176 ? -8.254 -7.654 -3.094 1.00 97.50 176 TYR A N 1
ATOM 1367 C CA . TYR A 1 176 ? -7.559 -8.935 -3.151 1.00 97.50 176 TYR A CA 1
ATOM 1368 C C . TYR A 1 176 ? -6.117 -8.745 -2.703 1.00 97.50 176 TYR A C 1
ATOM 1370 O O . TYR A 1 176 ? -5.351 -8.043 -3.362 1.00 97.50 176 TYR A O 1
ATOM 1378 N N . GLN A 1 177 ? -5.751 -9.359 -1.579 1.00 97.62 177 GLN A N 1
ATOM 1379 C CA . GLN A 1 177 ? -4.380 -9.359 -1.084 1.00 97.62 177 GLN A CA 1
ATOM 1380 C C . GLN A 1 177 ? -3.593 -10.467 -1.772 1.00 97.62 177 GLN A C 1
ATOM 1382 O O . GLN A 1 177 ? -3.901 -11.651 -1.623 1.00 97.62 177 GLN A O 1
ATOM 1387 N N . PHE A 1 178 ? -2.530 -10.087 -2.463 1.00 98.12 178 PHE A N 1
ATOM 1388 C CA . PHE A 1 178 ? -1.572 -10.996 -3.068 1.00 98.12 178 PHE A CA 1
ATOM 1389 C C . PHE A 1 178 ? -0.220 -10.905 -2.375 1.00 98.12 178 PHE A C 1
ATOM 1391 O O . PHE A 1 178 ? 0.107 -9.895 -1.762 1.00 98.12 178 PHE A O 1
ATOM 1398 N N . PHE A 1 179 ? 0.580 -11.960 -2.509 1.00 97.69 179 PHE A N 1
ATOM 1399 C CA . PHE A 1 179 ? 1.934 -12.011 -1.971 1.00 97.69 179 PHE A CA 1
ATOM 1400 C C . PHE A 1 179 ? 2.913 -12.694 -2.922 1.00 97.69 179 PHE A C 1
ATOM 1402 O O . PHE A 1 179 ? 2.611 -13.747 -3.492 1.00 97.69 179 PHE A O 1
ATOM 1409 N N . CYS A 1 180 ? 4.118 -12.133 -3.048 1.00 97.06 180 CYS A N 1
ATOM 1410 C CA . CYS A 1 180 ? 5.198 -12.693 -3.854 1.00 97.06 180 CYS A CA 1
ATOM 1411 C C . CYS A 1 180 ? 6.417 -13.052 -2.977 1.00 97.06 180 CYS A C 1
ATOM 1413 O O . CYS A 1 180 ? 7.138 -12.153 -2.538 1.00 97.06 180 CYS A O 1
ATOM 1415 N N . PRO A 1 181 ? 6.734 -14.351 -2.787 1.00 94.00 181 PRO A N 1
ATOM 1416 C CA . PRO A 1 181 ? 7.861 -14.791 -1.952 1.00 94.00 181 PRO A CA 1
ATOM 1417 C C . PRO A 1 181 ? 9.239 -14.495 -2.565 1.00 94.00 181 PRO A C 1
ATOM 1419 O O . PRO A 1 181 ? 10.262 -14.760 -1.942 1.00 94.00 181 PRO A O 1
ATOM 1422 N N . MET A 1 182 ? 9.299 -13.987 -3.798 1.00 92.94 182 MET A N 1
ATOM 1423 C CA . MET A 1 182 ? 10.558 -13.598 -4.441 1.00 92.94 182 MET A CA 1
ATOM 1424 C C . MET A 1 182 ? 10.974 -12.162 -4.112 1.00 92.94 182 MET A C 1
ATOM 1426 O O . MET A 1 182 ? 12.104 -11.774 -4.404 1.00 92.94 182 MET A O 1
ATOM 1430 N N . VAL A 1 183 ? 10.088 -11.366 -3.504 1.00 92.56 183 VAL A N 1
ATOM 1431 C CA . VAL A 1 183 ? 10.437 -10.025 -3.033 1.00 92.56 183 VAL A CA 1
ATOM 1432 C C . VAL A 1 183 ? 11.382 -10.166 -1.842 1.00 92.56 183 VAL A C 1
ATOM 1434 O O . VAL A 1 183 ? 11.068 -10.804 -0.838 1.00 92.56 183 VAL A O 1
ATOM 1437 N N . SER A 1 184 ? 12.586 -9.612 -1.972 1.00 82.12 184 SER A N 1
ATOM 1438 C CA . SER A 1 184 ? 13.624 -9.724 -0.949 1.00 82.12 184 SER A CA 1
ATOM 1439 C C . SER A 1 184 ? 13.268 -8.933 0.311 1.00 82.12 184 SER A C 1
ATOM 1441 O O . SER A 1 184 ? 12.729 -7.831 0.219 1.00 82.12 184 SER A O 1
ATOM 1443 N N . GLN A 1 185 ? 13.698 -9.438 1.472 1.00 80.06 185 GLN A N 1
ATOM 1444 C CA . GLN A 1 185 ? 13.511 -8.800 2.785 1.00 80.06 185 GLN A CA 1
ATOM 1445 C C . GLN A 1 185 ? 12.046 -8.719 3.257 1.00 80.06 185 GLN A C 1
ATOM 1447 O O . GLN A 1 185 ? 11.729 -7.873 4.085 1.00 80.06 185 GLN A O 1
ATOM 1452 N N . GLY A 1 186 ? 11.158 -9.594 2.768 1.00 83.88 186 GLY A N 1
ATOM 1453 C CA . GLY A 1 186 ? 9.747 -9.588 3.169 1.00 83.88 186 GLY A CA 1
ATOM 1454 C C . GLY A 1 186 ? 8.944 -8.448 2.541 1.00 83.88 186 GLY A C 1
ATOM 1455 O O . GLY A 1 186 ? 9.450 -7.726 1.677 1.00 83.88 186 GLY A O 1
ATOM 1456 N N . GLU A 1 187 ? 7.703 -8.280 3.012 1.00 88.19 187 GLU A N 1
ATOM 1457 C CA . GLU A 1 187 ? 6.785 -7.197 2.600 1.00 88.19 187 GLU A CA 1
ATOM 1458 C C . GLU A 1 187 ? 6.383 -7.290 1.118 1.00 88.19 187 GLU A C 1
ATOM 1460 O O . GLU A 1 187 ? 6.142 -6.290 0.446 1.00 88.19 187 GLU A O 1
ATOM 1465 N N . GLY A 1 188 ? 6.337 -8.510 0.581 1.00 94.75 188 GLY A N 1
ATOM 1466 C CA . GLY A 1 188 ? 5.904 -8.783 -0.789 1.00 94.75 188 GLY A CA 1
ATOM 1467 C C . GLY A 1 188 ? 4.386 -8.748 -0.980 1.00 94.75 188 GLY A C 1
ATOM 1468 O O . GLY A 1 188 ? 3.918 -9.336 -1.955 1.00 94.75 188 GLY A O 1
ATOM 1469 N N . ASP A 1 189 ? 3.640 -8.151 -0.045 1.00 97.38 189 ASP A N 1
ATOM 1470 C CA . ASP A 1 189 ? 2.180 -8.065 -0.035 1.00 97.38 189 ASP A CA 1
ATOM 1471 C C . ASP A 1 189 ? 1.675 -6.828 -0.790 1.00 97.38 189 ASP A C 1
ATOM 1473 O O . ASP A 1 189 ? 2.142 -5.707 -0.564 1.00 97.38 189 ASP A O 1
ATOM 1477 N N . TRP A 1 190 ? 0.661 -7.007 -1.637 1.00 98.50 190 TRP A N 1
ATOM 1478 C CA . TRP A 1 190 ? -0.052 -5.907 -2.290 1.00 98.50 190 TRP A CA 1
ATOM 1479 C C . TRP A 1 190 ? -1.538 -6.173 -2.433 1.00 98.50 190 TRP A C 1
ATOM 1481 O O . TRP A 1 190 ? -1.985 -7.312 -2.313 1.00 98.50 190 TRP A O 1
ATOM 1491 N N . LEU A 1 191 ? -2.298 -5.110 -2.695 1.00 98.31 191 LEU A N 1
ATOM 1492 C CA . LEU A 1 191 ? -3.723 -5.199 -2.986 1.00 98.31 191 LEU A CA 1
ATOM 1493 C C . LEU A 1 191 ? -3.996 -4.982 -4.475 1.00 98.31 191 LEU A C 1
ATOM 1495 O O . LEU A 1 191 ? -3.330 -4.178 -5.130 1.00 98.31 191 LEU A O 1
ATOM 1499 N N . GLN A 1 192 ? -5.050 -5.625 -4.974 1.00 97.44 192 GLN A N 1
ATOM 1500 C CA . GLN A 1 192 ? -5.682 -5.333 -6.263 1.00 97.44 192 GLN A CA 1
ATOM 1501 C C . GLN A 1 192 ? -7.201 -5.224 -6.123 1.00 97.44 192 GLN A C 1
ATOM 1503 O O . GLN A 1 192 ? -7.782 -5.696 -5.145 1.00 97.44 192 GLN A O 1
ATOM 1508 N N . LYS A 1 193 ? -7.844 -4.630 -7.133 1.00 96.62 193 LYS A N 1
ATOM 1509 C CA . LYS A 1 193 ? -9.310 -4.538 -7.229 1.00 96.62 193 LYS A CA 1
ATOM 1510 C C . LYS A 1 193 ? -9.969 -5.816 -7.753 1.00 96.62 193 LYS A C 1
ATOM 1512 O O . LYS A 1 193 ? -11.162 -5.994 -7.554 1.00 96.62 193 LYS A O 1
ATOM 1517 N N . ASP A 1 194 ? -9.215 -6.672 -8.438 1.00 94.62 194 ASP A N 1
ATOM 1518 C CA . ASP A 1 194 ? -9.698 -7.937 -8.987 1.00 94.62 194 ASP A CA 1
ATOM 1519 C C . ASP A 1 194 ? -8.711 -9.085 -8.722 1.00 94.62 194 ASP A C 1
ATOM 1521 O O . ASP A 1 194 ? -7.593 -8.887 -8.226 1.00 94.62 194 ASP A O 1
ATOM 1525 N N . ASP A 1 195 ? -9.149 -10.300 -9.045 1.00 91.00 195 ASP A N 1
ATOM 1526 C CA . ASP A 1 195 ? -8.402 -11.539 -8.849 1.00 91.00 195 ASP A CA 1
ATOM 1527 C C . ASP A 1 195 ? -7.391 -11.839 -9.974 1.00 91.00 195 ASP A C 1
ATOM 1529 O O . ASP A 1 195 ? -6.690 -12.858 -9.931 1.00 91.00 195 ASP A O 1
ATOM 1533 N N . LYS A 1 196 ? -7.247 -10.948 -10.966 1.00 95.00 196 LYS A N 1
ATOM 1534 C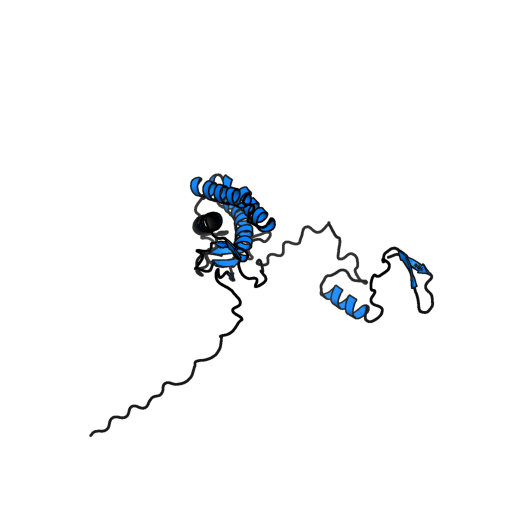 CA . LYS A 1 196 ? -6.297 -11.114 -12.070 1.00 95.00 196 LYS A CA 1
ATOM 1535 C C . LYS A 1 196 ? -4.914 -10.695 -11.600 1.00 95.00 196 LYS A C 1
ATOM 1537 O O . LYS A 1 196 ? -4.530 -9.537 -11.694 1.00 95.00 196 LYS A O 1
ATOM 1542 N N . LEU A 1 197 ? -4.150 -11.651 -11.085 1.00 97.19 197 LEU A N 1
ATOM 1543 C CA . LEU A 1 197 ? -2.812 -11.439 -10.528 1.00 97.19 197 LEU A CA 1
ATOM 1544 C C . LEU A 1 197 ? -1.881 -10.643 -11.470 1.00 97.19 197 LEU A C 1
ATOM 1546 O O . LEU A 1 197 ? -1.495 -11.147 -12.527 1.00 97.19 197 LEU A O 1
ATOM 1550 N N . LEU A 1 198 ? -1.473 -9.442 -11.045 1.00 98.12 198 LEU A N 1
ATOM 1551 C CA . LEU A 1 198 ? -0.540 -8.542 -11.730 1.00 98.12 198 LEU A CA 1
ATOM 1552 C C . LEU A 1 198 ? 0.530 -8.039 -10.744 1.00 98.12 198 LEU A C 1
ATOM 1554 O O . LEU A 1 198 ? 0.311 -7.139 -9.939 1.00 98.12 198 LEU A O 1
ATOM 1558 N N . ASN A 1 199 ? 1.722 -8.623 -10.805 1.00 98.25 199 ASN A N 1
ATOM 1559 C CA . ASN A 1 199 ? 2.810 -8.378 -9.868 1.00 98.25 199 ASN A CA 1
ATOM 1560 C C . ASN A 1 199 ? 3.479 -7.003 -10.100 1.00 98.25 199 ASN A C 1
ATOM 1562 O O . ASN A 1 199 ? 4.206 -6.834 -11.088 1.00 98.25 199 ASN A O 1
ATOM 1566 N N . PRO A 1 200 ? 3.338 -6.039 -9.167 1.00 97.94 200 PRO A N 1
ATOM 1567 C CA . PRO A 1 200 ? 3.917 -4.705 -9.324 1.00 97.94 200 PRO A CA 1
ATOM 1568 C C . PRO A 1 200 ? 5.440 -4.679 -9.119 1.00 97.94 200 PRO A C 1
ATOM 1570 O O . PRO A 1 200 ? 6.125 -3.782 -9.608 1.00 97.94 200 PRO A O 1
ATOM 1573 N N . TYR A 1 201 ? 6.008 -5.662 -8.422 1.00 97.94 201 TYR A N 1
ATOM 1574 C CA . TYR A 1 201 ? 7.429 -5.694 -8.068 1.00 97.94 201 TYR A CA 1
ATOM 1575 C C . TYR A 1 201 ? 8.327 -6.164 -9.208 1.00 97.94 201 TYR A C 1
ATOM 1577 O O . TYR A 1 201 ? 9.501 -5.798 -9.255 1.00 97.94 201 TYR A O 1
ATOM 1585 N N . PHE A 1 202 ? 7.790 -6.965 -10.125 1.00 97.06 202 PHE A N 1
ATOM 1586 C CA . PHE A 1 202 ? 8.564 -7.541 -11.224 1.00 97.06 202 PHE A CA 1
ATOM 1587 C C . PHE A 1 202 ? 8.031 -7.190 -12.613 1.00 97.06 202 PHE A C 1
ATOM 1589 O O . PHE A 1 202 ? 8.758 -7.395 -13.587 1.00 97.06 202 PHE A O 1
ATOM 1596 N N . GLY A 1 203 ? 6.817 -6.639 -12.709 1.00 96.06 203 GLY A N 1
ATOM 1597 C CA . GLY A 1 203 ? 6.207 -6.230 -13.972 1.00 96.06 203 GLY A CA 1
ATOM 1598 C C . GLY A 1 203 ? 6.201 -7.349 -15.006 1.00 96.06 203 GLY A C 1
ATOM 1599 O O . GLY A 1 203 ? 6.029 -8.518 -14.660 1.00 96.06 203 GLY A O 1
ATOM 1600 N N . SER A 1 204 ? 6.473 -7.016 -16.266 1.00 96.69 204 SER A N 1
ATOM 1601 C CA . SER A 1 204 ? 6.470 -7.964 -17.390 1.00 96.69 204 SER A CA 1
ATOM 1602 C C . SER A 1 204 ? 7.356 -9.199 -17.185 1.00 96.69 204 SER A C 1
ATOM 1604 O O . SER A 1 204 ? 7.045 -10.261 -17.721 1.00 96.69 204 SER A O 1
ATOM 1606 N N . LYS A 1 205 ? 8.427 -9.112 -16.380 1.00 97.06 205 LYS A N 1
ATOM 1607 C CA . LYS A 1 205 ? 9.334 -10.248 -16.136 1.00 97.06 205 LYS A CA 1
ATOM 1608 C C . LYS A 1 205 ? 8.651 -11.407 -15.417 1.00 97.06 205 LYS A C 1
ATOM 1610 O O . LYS A 1 205 ? 8.981 -12.558 -15.678 1.00 97.06 205 LYS A O 1
ATOM 1615 N N . MET A 1 206 ? 7.756 -11.106 -14.476 1.00 95.75 206 MET A N 1
ATOM 1616 C CA . MET A 1 206 ? 7.067 -12.099 -13.645 1.00 95.75 206 MET A CA 1
ATOM 1617 C C . MET A 1 206 ? 5.661 -11.610 -13.278 1.00 95.75 206 MET A C 1
ATOM 1619 O O . MET A 1 206 ? 5.266 -11.639 -12.113 1.00 95.75 206 MET A O 1
ATOM 1623 N N . LEU A 1 207 ? 4.911 -11.152 -14.284 1.00 97.00 207 LEU A N 1
ATOM 1624 C CA . LEU A 1 207 ? 3.642 -10.442 -14.100 1.00 97.00 207 LEU A CA 1
ATOM 1625 C C . LEU A 1 207 ? 2.601 -11.272 -13.344 1.00 97.00 207 LEU A C 1
ATOM 1627 O O . LEU A 1 207 ? 1.831 -10.733 -12.565 1.00 97.00 207 LEU A O 1
ATOM 1631 N N . HIS A 1 208 ? 2.626 -12.591 -13.511 1.00 97.44 208 HIS A N 1
ATOM 1632 C CA . HIS A 1 208 ? 1.708 -13.514 -12.843 1.00 97.44 208 HIS A CA 1
ATOM 1633 C C . HIS A 1 208 ? 2.382 -14.315 -11.716 1.00 97.44 208 HIS A C 1
ATOM 1635 O O . HIS A 1 208 ? 1.926 -15.397 -11.360 1.00 97.44 208 HIS A O 1
ATOM 1641 N N . CYS A 1 209 ? 3.497 -13.826 -11.161 1.00 96.62 209 CYS A N 1
ATOM 1642 C CA . CYS A 1 209 ? 4.135 -14.454 -10.005 1.00 96.62 209 CYS A CA 1
ATOM 1643 C C . CYS A 1 209 ? 3.523 -13.937 -8.703 1.00 96.62 209 CYS A C 1
ATOM 1645 O O . CYS A 1 209 ? 3.507 -12.736 -8.445 1.00 96.62 209 CYS A O 1
ATOM 1647 N N . GLY A 1 210 ? 3.074 -14.848 -7.849 1.00 95.62 210 GLY A N 1
ATOM 1648 C CA . GLY A 1 210 ? 2.480 -14.536 -6.556 1.00 95.62 210 GLY A CA 1
ATOM 1649 C C . GLY A 1 210 ? 1.384 -15.531 -6.209 1.00 95.62 210 GLY A C 1
ATOM 1650 O O . GLY A 1 210 ? 1.125 -16.476 -6.951 1.00 95.62 210 GLY A O 1
ATOM 1651 N N . LYS A 1 211 ? 0.748 -15.328 -5.062 1.00 96.12 211 LYS A N 1
ATOM 1652 C CA . LYS A 1 211 ? -0.420 -16.098 -4.630 1.00 96.12 211 LYS A CA 1
ATOM 1653 C C . LYS A 1 211 ? -1.447 -15.177 -3.999 1.00 96.12 211 LYS A C 1
ATOM 1655 O O . LYS A 1 211 ? -1.063 -14.227 -3.319 1.00 96.12 211 LYS A O 1
ATOM 1660 N N . LEU A 1 212 ? -2.725 -15.479 -4.210 1.00 96.62 212 LEU A N 1
ATOM 1661 C CA . LEU A 1 212 ? -3.805 -14.864 -3.448 1.00 96.62 212 LEU A CA 1
ATOM 1662 C C . LEU A 1 212 ? -3.682 -15.323 -1.989 1.00 96.62 2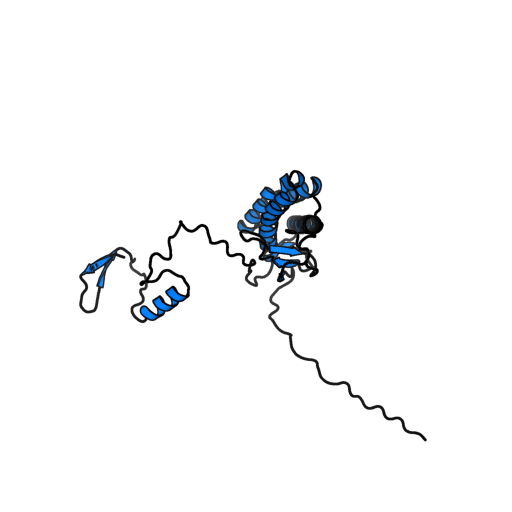12 LEU A C 1
ATOM 1664 O O . LEU A 1 212 ? -3.548 -16.517 -1.720 1.00 96.62 212 LEU A O 1
ATOM 1668 N N . VAL A 1 213 ? -3.675 -14.368 -1.067 1.00 95.06 213 VAL A N 1
ATOM 1669 C CA . VAL A 1 213 ? -3.562 -14.595 0.378 1.00 95.06 213 VAL A CA 1
ATOM 1670 C C . VAL A 1 213 ? -4.920 -14.438 1.038 1.00 95.06 213 VAL A C 1
ATOM 1672 O O . VAL A 1 213 ? -5.327 -15.311 1.799 1.00 95.06 213 VAL A O 1
ATOM 1675 N N . ASN A 1 214 ? -5.607 -13.331 0.751 1.00 93.19 214 ASN A N 1
ATOM 1676 C CA . ASN A 1 214 ? -6.868 -12.991 1.394 1.00 93.19 214 ASN A CA 1
ATOM 1677 C C . ASN A 1 214 ? -7.767 -12.158 0.470 1.00 93.19 214 ASN A C 1
ATOM 1679 O O . ASN A 1 214 ? -7.289 -11.514 -0.464 1.00 93.19 214 ASN A O 1
ATOM 1683 N N . THR A 1 215 ? -9.067 -12.160 0.760 1.00 94.31 215 THR A N 1
ATOM 1684 C CA . THR A 1 215 ? -10.053 -11.242 0.179 1.00 94.31 215 THR A CA 1
ATOM 1685 C C . THR A 1 215 ? -10.571 -10.348 1.300 1.00 94.31 215 THR A C 1
ATOM 1687 O O . THR A 1 215 ? -11.203 -10.825 2.239 1.00 94.31 215 THR A O 1
ATOM 1690 N N . LEU A 1 216 ? -10.249 -9.060 1.228 1.00 92.25 216 LEU A N 1
ATOM 1691 C CA . LEU A 1 216 ? -10.625 -8.045 2.206 1.00 92.25 216 LEU A CA 1
ATOM 1692 C C . LEU A 1 216 ? -11.982 -7.463 1.815 1.00 92.25 216 LEU A C 1
ATOM 1694 O O . LEU A 1 216 ? -12.066 -6.536 1.005 1.00 92.25 216 LEU A O 1
ATOM 1698 N N . ASP A 1 217 ? -13.040 -8.054 2.357 1.00 89.81 217 ASP A N 1
ATOM 1699 C CA . ASP A 1 217 ? -14.414 -7.624 2.120 1.00 89.81 217 ASP A CA 1
ATOM 1700 C C . ASP A 1 217 ? -14.748 -6.386 2.978 1.00 89.81 217 ASP A C 1
ATOM 1702 O O . ASP A 1 217 ? -14.583 -6.428 4.201 1.00 89.81 217 ASP A O 1
ATOM 1706 N N . PRO A 1 218 ? -15.217 -5.275 2.379 1.00 83.44 218 PRO A N 1
ATOM 1707 C CA . PRO A 1 218 ? -15.571 -4.075 3.124 1.00 83.44 218 PRO A CA 1
ATOM 1708 C C . PRO A 1 218 ? -16.861 -4.213 3.951 1.00 83.44 218 PRO A C 1
ATOM 1710 O O . PRO A 1 218 ? -17.166 -3.287 4.700 1.00 83.44 218 PRO A O 1
ATOM 1713 N N . LEU A 1 219 ? -17.634 -5.295 3.796 1.00 69.88 219 LEU A N 1
ATOM 1714 C CA . LEU A 1 219 ? -18.935 -5.531 4.437 1.00 69.88 219 LEU A CA 1
ATOM 1715 C C . LEU A 1 219 ? -18.933 -6.708 5.424 1.00 69.88 219 LEU A C 1
ATOM 1717 O O . LEU A 1 219 ? -19.979 -7.014 6.002 1.00 69.88 219 LEU A O 1
ATOM 1721 N N . ALA A 1 220 ? -17.792 -7.370 5.641 1.00 57.47 220 ALA A N 1
ATOM 1722 C CA . ALA A 1 220 ? -17.727 -8.554 6.491 1.00 57.47 220 ALA A CA 1
ATOM 1723 C C . ALA A 1 220 ? -17.992 -8.233 7.976 1.00 57.47 220 ALA A C 1
ATOM 1725 O O . ALA A 1 220 ? -17.088 -8.015 8.780 1.00 57.47 220 ALA A O 1
ATOM 1726 N N . SER A 1 221 ? -19.271 -8.303 8.347 1.00 42.62 221 SER A N 1
ATOM 1727 C CA . SER A 1 221 ? -19.722 -8.831 9.631 1.00 42.62 221 SER A CA 1
ATOM 1728 C C . SER A 1 221 ? -19.839 -10.354 9.484 1.00 42.62 221 SER A C 1
ATOM 1730 O O . SER A 1 221 ? -20.479 -10.839 8.556 1.00 42.62 221 SER A O 1
ATOM 1732 N N . ASN A 1 222 ? -19.129 -11.096 10.343 1.00 37.28 222 ASN A N 1
ATOM 1733 C CA . ASN A 1 222 ? -19.091 -12.562 10.470 1.00 37.28 222 ASN A CA 1
ATOM 1734 C C . ASN A 1 222 ? -19.859 -13.372 9.407 1.00 37.28 222 ASN A C 1
ATOM 1736 O O . ASN A 1 222 ? -21.040 -13.668 9.569 1.00 37.28 222 ASN A O 1
ATOM 1740 N N . SER A 1 223 ? -19.147 -13.838 8.382 1.00 28.89 223 SER A N 1
ATOM 1741 C CA . SER A 1 223 ? -19.596 -14.952 7.543 1.00 28.89 223 SER A CA 1
ATOM 1742 C C . SER A 1 223 ? -18.565 -16.070 7.626 1.00 28.89 223 SER A C 1
ATOM 1744 O O . SER A 1 223 ? -17.536 -16.081 6.955 1.00 28.89 223 SER A O 1
ATOM 1746 N N . THR A 1 224 ? -18.830 -16.984 8.551 1.00 30.67 224 THR A N 1
ATOM 1747 C CA . THR A 1 224 ? -18.146 -18.261 8.738 1.00 30.67 224 THR A CA 1
ATOM 1748 C C . THR A 1 224 ? -18.065 -19.065 7.441 1.00 30.67 224 THR A C 1
ATOM 1750 O O . THR A 1 224 ? -19.012 -19.108 6.663 1.00 30.67 224 THR A O 1
ATOM 1753 N N . LYS A 1 225 ? -16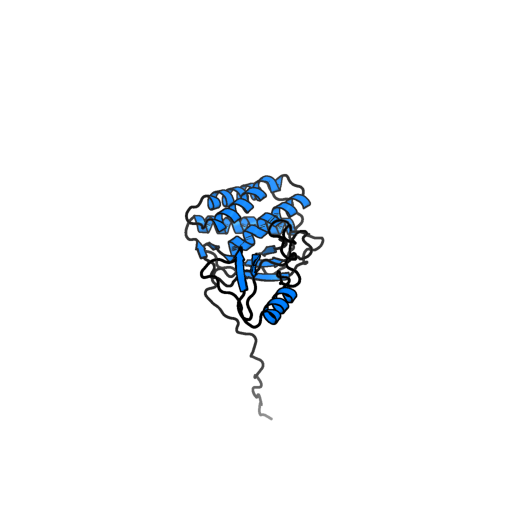.951 -19.787 7.277 1.00 41.50 225 LYS A N 1
ATOM 1754 C CA . LYS A 1 225 ? -16.777 -20.906 6.340 1.00 41.50 225 LYS A CA 1
ATOM 1755 C C . LYS A 1 225 ? -17.999 -21.846 6.325 1.00 41.50 225 LYS A C 1
ATOM 1757 O O . LYS A 1 225 ? -18.157 -22.635 7.251 1.00 41.50 225 LYS A O 1
ATOM 1762 N N . ALA A 1 226 ? -18.782 -21.799 5.255 1.00 35.56 226 ALA A N 1
ATOM 1763 C CA . ALA A 1 226 ? -19.648 -22.843 4.689 1.00 35.56 226 ALA A CA 1
ATOM 1764 C C . ALA A 1 226 ? -20.209 -22.197 3.405 1.00 35.56 226 ALA A C 1
ATOM 1766 O O . ALA A 1 226 ? -20.809 -21.140 3.483 1.00 35.56 226 ALA A O 1
ATOM 1767 N N . ASP A 1 227 ? -19.848 -22.593 2.189 1.00 33.00 227 ASP A N 1
ATOM 1768 C CA . ASP A 1 227 ? -20.275 -23.847 1.594 1.00 33.00 227 ASP A CA 1
ATOM 1769 C C . ASP A 1 227 ? -19.303 -24.307 0.498 1.00 33.00 227 ASP A C 1
ATOM 1771 O O . ASP A 1 227 ? -19.172 -23.718 -0.572 1.00 33.00 227 ASP A O 1
ATOM 1775 N N . GLN A 1 228 ? -18.652 -25.439 0.752 1.00 37.62 228 GLN A N 1
ATOM 1776 C CA . GLN A 1 228 ? -18.244 -26.371 -0.293 1.00 37.62 228 GLN A CA 1
ATOM 1777 C C . GLN A 1 228 ? -18.858 -27.731 0.043 1.00 37.62 228 GLN A C 1
ATOM 1779 O O . GLN A 1 228 ? -18.186 -28.584 0.622 1.00 37.62 228 GLN A O 1
ATOM 1784 N N . LYS A 1 229 ? -20.140 -27.935 -0.287 1.00 35.91 229 LYS A N 1
ATOM 1785 C CA . LYS A 1 229 ? -20.691 -29.242 -0.698 1.00 35.91 229 LYS A CA 1
ATOM 1786 C C . LYS A 1 229 ? -22.179 -29.161 -1.051 1.00 35.91 229 LYS A C 1
ATOM 1788 O O . LYS A 1 229 ? -22.953 -28.561 -0.323 1.00 35.91 229 LYS A O 1
ATOM 1793 N N . SER A 1 230 ? -22.546 -29.942 -2.072 1.00 28.14 230 SER A N 1
ATOM 1794 C CA . SER A 1 230 ? -23.880 -30.129 -2.680 1.00 28.14 230 SER A CA 1
ATOM 1795 C C . SER A 1 230 ? -24.238 -28.990 -3.644 1.00 28.14 230 SER A C 1
ATOM 1797 O O . SER A 1 230 ? -24.166 -27.837 -3.273 1.00 28.14 230 SER A O 1
ATOM 1799 N N . GLU A 1 231 ? -24.431 -29.209 -4.945 1.00 33.22 231 GLU A N 1
ATOM 1800 C CA . GLU A 1 231 ? -25.352 -30.164 -5.563 1.00 33.22 231 GLU A CA 1
ATOM 1801 C C . GLU A 1 231 ? -24.754 -30.896 -6.778 1.00 33.22 231 GLU A C 1
ATOM 1803 O O . GLU A 1 231 ? -24.457 -30.326 -7.822 1.00 33.22 231 GLU A O 1
ATOM 1808 N N . SER A 1 232 ? -24.659 -32.219 -6.658 1.00 36.44 232 SER A N 1
ATOM 1809 C CA . SER A 1 232 ? -24.700 -33.150 -7.784 1.00 36.44 232 SER A CA 1
ATOM 1810 C C . SER A 1 232 ? -25.767 -34.174 -7.442 1.00 36.44 232 SER A C 1
ATOM 1812 O O . SER A 1 232 ? -25.481 -35.210 -6.842 1.00 36.44 232 SER A O 1
ATOM 1814 N N . THR A 1 233 ? -27.033 -33.859 -7.718 1.00 32.28 233 THR A N 1
ATOM 1815 C CA . THR A 1 233 ? -28.059 -34.887 -7.914 1.00 32.28 233 THR A CA 1
ATOM 1816 C C . THR A 1 233 ? -29.307 -34.318 -8.588 1.00 32.28 233 THR A C 1
ATOM 1818 O O . THR A 1 233 ? -29.891 -33.352 -8.126 1.00 32.28 233 THR A O 1
ATOM 1821 N N . LYS A 1 234 ? -29.761 -35.046 -9.616 1.00 34.47 234 LYS A N 1
ATOM 1822 C CA . LYS A 1 234 ? -31.102 -35.049 -10.230 1.00 34.47 234 LYS A CA 1
ATOM 1823 C C . LYS A 1 234 ? -31.463 -33.922 -11.207 1.00 34.47 234 LYS A C 1
ATOM 1825 O O . LYS A 1 234 ? -32.085 -32.927 -10.870 1.00 34.47 234 LYS A O 1
ATOM 1830 N N . SER A 1 235 ? -31.345 -34.269 -12.487 1.00 35.53 235 SER A N 1
ATOM 1831 C CA . SER A 1 235 ? -32.494 -34.188 -13.397 1.00 35.53 235 SER A CA 1
ATOM 1832 C C . SER A 1 235 ? -32.426 -35.329 -14.409 1.00 35.53 235 SER A C 1
ATOM 1834 O O . SER A 1 235 ? -31.672 -35.297 -15.374 1.00 35.53 235 SER A O 1
ATOM 1836 N N . LYS A 1 236 ? -33.204 -36.383 -14.150 1.00 38.16 236 LYS A N 1
ATOM 1837 C CA . LYS A 1 236 ? -33.575 -37.390 -15.145 1.00 38.16 236 LYS A CA 1
ATOM 1838 C C . LYS A 1 236 ? -35.094 -37.487 -15.095 1.00 38.16 236 LYS A C 1
ATOM 1840 O O . LYS A 1 236 ? -35.650 -38.332 -14.400 1.00 38.16 236 LYS A O 1
ATOM 1845 N N . THR A 1 237 ? -35.742 -36.537 -15.761 1.00 38.12 237 THR A N 1
ATOM 1846 C CA . THR A 1 237 ? -37.191 -36.534 -15.941 1.00 38.12 237 THR A CA 1
ATOM 1847 C C . THR A 1 237 ? -37.512 -37.229 -17.254 1.00 38.12 237 THR A C 1
ATOM 1849 O O . THR A 1 237 ? -37.007 -36.887 -18.319 1.00 38.12 237 THR A O 1
ATOM 1852 N N . LEU A 1 238 ? -38.326 -38.263 -17.093 1.00 38.62 238 LEU A N 1
ATOM 1853 C CA . LEU A 1 238 ? -39.026 -39.070 -18.076 1.00 38.62 238 LEU A CA 1
ATOM 1854 C C . LEU A 1 238 ? -39.566 -38.234 -19.253 1.00 38.62 238 LEU A C 1
ATOM 1856 O O . LEU A 1 238 ? -40.240 -37.229 -19.049 1.00 38.62 238 LEU A O 1
ATOM 1860 N N . SER A 1 239 ? -39.345 -38.687 -20.484 1.00 39.59 239 SER A N 1
ATOM 1861 C CA . SER A 1 239 ? -40.121 -38.264 -21.654 1.00 39.59 239 SER A CA 1
ATOM 1862 C C . SER A 1 239 ? -40.352 -39.485 -22.538 1.00 39.59 239 SER A C 1
ATOM 1864 O O . SER A 1 239 ? -39.417 -40.032 -23.115 1.00 39.59 239 SER A O 1
ATOM 1866 N N . ARG A 1 240 ? -41.605 -39.946 -22.580 1.00 42.00 240 ARG A N 1
ATOM 1867 C CA . ARG A 1 240 ? -42.113 -40.984 -23.482 1.00 42.00 240 ARG A CA 1
ATOM 1868 C C . ARG A 1 240 ? -43.223 -40.343 -24.315 1.00 42.00 240 ARG A C 1
ATOM 1870 O O . ARG A 1 240 ? -44.196 -39.905 -23.704 1.00 42.00 240 ARG A O 1
ATOM 1877 N N . PRO A 1 241 ? -43.140 -40.311 -25.651 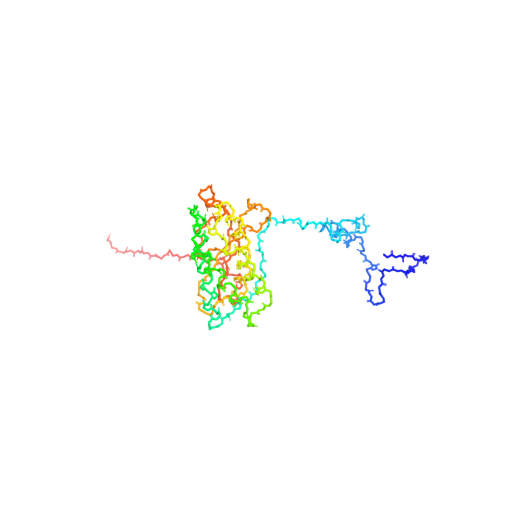1.00 54.75 241 PRO A N 1
ATOM 1878 C CA . PRO A 1 241 ? -44.311 -40.134 -26.492 1.00 54.75 241 PRO A CA 1
ATOM 1879 C C . PRO A 1 241 ? -44.868 -41.500 -26.930 1.00 54.75 241 PRO A C 1
ATOM 1881 O O . PRO A 1 241 ? -44.126 -42.467 -27.106 1.00 54.75 241 PRO A O 1
ATOM 1884 N N . GLN A 1 242 ? -46.194 -41.580 -27.033 1.00 47.97 242 GLN A N 1
ATOM 1885 C CA . GLN A 1 242 ? -46.951 -42.663 -27.669 1.00 47.97 242 GLN A CA 1
ATOM 1886 C C . GLN A 1 242 ? -47.294 -42.278 -29.119 1.00 47.97 242 GLN A C 1
ATOM 1888 O O . GLN A 1 242 ? -47.515 -41.096 -29.377 1.00 47.97 242 GLN A O 1
ATOM 1893 N N . GLY A 1 243 ? -47.436 -43.289 -29.985 1.00 43.88 243 GLY A N 1
ATOM 1894 C CA . GLY A 1 243 ? -47.980 -43.226 -31.356 1.00 43.88 243 GLY A CA 1
ATOM 1895 C C . GLY A 1 243 ? -46.876 -43.368 -32.408 1.00 43.88 243 GLY A C 1
ATOM 1896 O O . GLY A 1 243 ? -45.900 -42.630 -32.331 1.00 43.88 243 GLY A O 1
ATOM 1897 N N . GLU A 1 244 ? -46.886 -44.306 -33.356 1.00 36.69 244 GLU A N 1
ATOM 1898 C CA . GLU A 1 244 ? -47.888 -45.247 -33.903 1.00 36.69 244 GLU A CA 1
ATOM 1899 C C . GLU A 1 244 ? -47.278 -46.647 -34.086 1.00 36.69 244 GLU A C 1
ATOM 1901 O O . GLU A 1 244 ? -46.039 -46.737 -34.255 1.00 36.69 244 GLU A O 1
#